Protein 2C7W (pdb70)

Radius of gyration: 18.95 Å; Cα contacts (8 Å, |Δi|>4): 465; chains: 2; bounding box: 37×60×36 Å

Nearest PDB structures (foldseek):
  2c7w-assembly1_B  TM=9.294E-01  e=1.151E-14  Homo sapiens
  2xac-assembly1_A  TM=9.189E-01  e=1.472E-13  Homo sapiens
  2xac-assembly1_B  TM=9.314E-01  e=2.094E-12  Homo sapiens
  1wq8-assembly1_A  TM=8.484E-01  e=2.157E-08  Vipera aspis aspis
  1wq9-assembly1_B  TM=8.761E-01  e=4.536E-08  Daboia russelii russelii

InterPro domains:
  IPR000072 PDGF/VEGF domain [PF00341] (47-124)
  IPR000072 PDGF/VEGF domain [PS50278] (34-129)
  IPR000072 PDGF/VEGF domain [SM00141] (45-126)
  IPR000072 PDGF/VEGF domain [cd00135] (45-127)
  IPR023581 Platelet-derived growth factor, conserved site [PS00249] (70-82)
  IPR029034 Cystine-knot cytokine [G3DSA:2.10.90.10] (31-139)
  IPR029034 Cystine-knot cytokine [SSF57501] (32-128)
  IPR050507 Platelet-derived/Vascular endothelial growth factor [PTHR12025] (2-139)

CATH classification: 2.10.90.10

Organism: Homo sapiens (NCBI:txid9606)

Structure (mmCIF, N/CA/C/O backbone):
data_2C7W
#
_entry.id   2C7W
#
_cell.length_a   120.806
_cell.length_b   120.806
_cell.length_c   39.826
_cell.angle_alpha   90.00
_cell.angle_beta   90.00
_cell.angle_gamma   120.00
#
_symmetry.space_group_name_H-M   'P 64'
#
loop_
_entity.id
_entity.type
_entity.pdbx_description
1 polymer 'VASCULAR ENDOTHELIAL GROWTH FACTOR B PRECURSOR'
2 non-polymer (4S)-2-METHYL-2,4-PENTANEDIOL
3 water water
#
loop_
_atom_site.group_PDB
_atom_site.id
_atom_site.type_symbol
_atom_site.label_atom_id
_atom_site.label_alt_id
_atom_site.label_comp_id
_atom_site.label_asym_id
_atom_site.label_entity_id
_atom_site.label_seq_id
_atom_site.pdbx_PDB_ins_code
_atom_site.Cartn_x
_atom_site.Cartn_y
_atom_site.Cartn_z
_atom_site.occupancy
_atom_site.B_iso_or_equiv
_atom_site.auth_seq_id
_atom_site.auth_comp_id
_atom_site.auth_asym_id
_atom_site.auth_atom_id
_atom_site.pdbx_PDB_model_num
ATOM 1 N N . LYS A 1 4 ? -46.868 -37.683 15.084 1.00 31.72 13 LYS A N 1
ATOM 2 C CA . LYS A 1 4 ? -45.763 -38.464 15.714 1.00 32.46 13 LYS A CA 1
ATOM 3 C C . LYS A 1 4 ? -44.740 -39.011 14.725 1.00 30.93 13 LYS A C 1
ATOM 4 O O . LYS A 1 4 ? -43.680 -38.411 14.540 1.00 29.73 13 LYS A O 1
ATOM 10 N N . VAL A 1 5 ? -45.053 -40.152 14.108 1.00 29.60 14 VAL A N 1
ATOM 11 C CA . VAL A 1 5 ? -44.140 -40.785 13.153 1.00 29.22 14 VAL A CA 1
ATOM 12 C C . VAL A 1 5 ? -44.708 -41.003 11.741 1.00 29.17 14 VAL A C 1
ATOM 13 O O . VAL A 1 5 ? -45.769 -41.609 11.545 1.00 26.97 14 VAL A O 1
ATOM 17 N N . VAL A 1 6 ? -43.983 -40.500 10.750 1.00 28.02 15 VAL A N 1
ATOM 18 C CA . VAL A 1 6 ? -44.401 -40.655 9.375 1.00 26.39 15 VAL A CA 1
ATOM 19 C C . VAL A 1 6 ? -43.645 -41.848 8.799 1.00 26.87 15 VAL A C 1
ATOM 20 O O . VAL A 1 6 ? -42.420 -41.930 8.907 1.00 25.00 15 VAL A O 1
ATOM 24 N N . SER A 1 7 ? -44.383 -42.780 8.209 1.00 27.62 16 SER A N 1
ATOM 25 C CA . SER A 1 7 ? -43.790 -43.972 7.612 1.00 29.08 16 SER A CA 1
ATOM 26 C C . SER A 1 7 ? -42.849 -43.607 6.470 1.00 29.18 16 SER A C 1
ATOM 27 O O . SER A 1 7 ? -42.997 -42.559 5.844 1.00 30.47 16 SER A O 1
ATOM 30 N N . TRP A 1 8 ? -41.878 -44.465 6.189 1.00 30.12 17 TRP A N 1
ATOM 31 C CA . TRP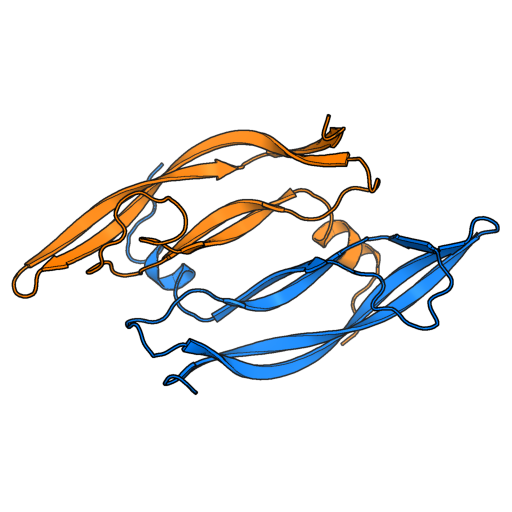 A 1 8 ? -40.937 -44.185 5.103 1.00 32.13 17 TRP A CA 1
ATOM 32 C C . TRP A 1 8 ? -41.650 -44.119 3.730 1.00 32.81 17 TRP A C 1
ATOM 33 O O . TRP A 1 8 ? -41.373 -43.231 2.925 1.00 30.94 17 TRP A O 1
ATOM 44 N N . ILE A 1 9 ? -42.560 -45.061 3.479 1.00 33.63 18 ILE A N 1
ATOM 45 C CA . ILE A 1 9 ? -43.323 -45.091 2.236 1.00 35.89 18 ILE A CA 1
ATOM 46 C C . ILE A 1 9 ? -44.344 -43.966 2.297 1.00 36.29 18 ILE A C 1
ATOM 47 O O . ILE A 1 9 ? -45.509 -44.144 1.944 1.00 39.14 18 ILE A O 1
ATOM 52 N N . ASP A 1 10 ? -43.903 -42.814 2.783 1.00 35.30 19 ASP A N 1
ATOM 53 C CA . ASP A 1 10 ? -44.744 -41.630 2.913 1.00 32.84 19 ASP A CA 1
ATOM 54 C C . ASP A 1 10 ? -43.755 -40.499 2.855 1.00 30.58 19 ASP A C 1
ATOM 55 O O . ASP A 1 10 ? -43.905 -39.560 2.082 1.00 30.33 19 ASP A O 1
ATOM 60 N N . VAL A 1 11 ? -42.718 -40.601 3.672 1.00 28.49 20 VAL A N 1
ATOM 61 C CA . VAL A 1 11 ? -41.698 -39.578 3.655 1.00 28.54 20 VAL A CA 1
ATOM 62 C C . VAL A 1 11 ? -41.226 -39.510 2.208 1.00 29.43 20 VAL A C 1
ATOM 63 O O . VAL A 1 11 ? -41.218 -38.450 1.590 1.00 27.72 20 VAL A O 1
ATOM 67 N N . TYR A 1 12 ? -40.869 -40.673 1.675 1.00 30.69 21 TYR A N 1
ATOM 68 C CA . TYR A 1 12 ? -40.365 -40.787 0.313 1.00 32.32 21 TYR A CA 1
ATOM 69 C C . TYR A 1 12 ? -41.282 -40.278 -0.804 1.00 29.71 21 TYR A C 1
ATOM 70 O O . TYR A 1 12 ? -40.908 -39.380 -1.549 1.00 27.66 21 TYR A O 1
ATOM 79 N N . THR A 1 13 ? -42.475 -40.850 -0.912 1.00 27.71 22 THR A N 1
ATOM 80 C CA . THR A 1 13 ? -43.390 -40.458 -1.961 1.00 27.95 22 THR A CA 1
ATOM 81 C C . THR A 1 13 ? -43.889 -39.022 -1.893 1.00 29.63 22 THR A C 1
ATOM 82 O O . THR A 1 13 ? -44.647 -38.599 -2.768 1.00 32.55 22 THR A O 1
ATOM 86 N N . ARG A 1 14 ? -43.480 -38.270 -0.875 1.00 28.98 23 ARG A N 1
ATOM 87 C CA . ARG A 1 14 ? -43.906 -36.876 -0.758 1.00 29.22 23 ARG A CA 1
ATOM 88 C C . ARG A 1 14 ? -42.714 -36.004 -1.058 1.00 28.29 23 ARG A C 1
ATOM 89 O O . ARG A 1 14 ? -42.850 -34.898 -1.588 1.00 29.73 23 ARG A O 1
ATOM 97 N N . ALA A 1 15 ? -41.541 -36.510 -0.706 1.00 26.95 24 ALA A N 1
ATOM 98 C CA . ALA A 1 15 ? -40.298 -35.792 -0.908 1.00 27.55 24 ALA A CA 1
ATOM 99 C C . ALA A 1 15 ? -39.804 -35.959 -2.345 1.00 26.95 24 ALA A C 1
ATOM 100 O O . ALA A 1 15 ? -38.991 -35.173 -2.833 1.00 24.93 24 ALA A O 1
ATOM 102 N N . THR A 1 16 ? -40.296 -36.994 -3.013 1.00 28.19 25 THR A N 1
ATOM 103 C CA . THR A 1 16 ? -39.906 -37.248 -4.390 1.00 30.68 25 THR A CA 1
ATOM 104 C C . THR A 1 16 ? -40.337 -36.124 -5.324 1.00 30.07 25 THR A C 1
ATOM 105 O O . THR A 1 16 ? -41.486 -35.671 -5.275 1.00 28.80 25 THR A O 1
ATOM 109 N N . CYS A 1 17 ? -39.391 -35.699 -6.165 1.00 29.28 26 CYS A N 1
ATOM 110 C CA . CYS A 1 17 ? -39.586 -34.648 -7.166 1.00 27.53 26 CYS A CA 1
ATOM 111 C C . CYS A 1 17 ? -40.984 -34.704 -7.754 1.00 24.59 26 CYS A C 1
ATOM 112 O O . CYS A 1 17 ? -41.429 -35.758 -8.206 1.00 23.69 26 CYS A O 1
ATOM 115 N N . GLN A 1 18 ? -41.681 -33.574 -7.727 1.00 20.96 27 GLN A N 1
ATOM 116 C CA . GLN A 1 18 ? -43.029 -33.514 -8.267 1.00 20.91 27 GLN A CA 1
ATOM 117 C C . GLN A 1 18 ? -43.572 -32.092 -8.169 1.00 21.69 27 GLN A C 1
ATOM 118 O O . GLN A 1 18 ? -42.923 -31.203 -7.610 1.00 25.12 27 GLN A O 1
ATOM 124 N N . PRO A 1 19 ? -44.764 -31.852 -8.729 1.00 21.08 28 PRO A N 1
ATOM 125 C CA . PRO A 1 19 ? -45.357 -30.513 -8.673 1.00 21.31 28 PRO A CA 1
ATOM 126 C C . PRO A 1 19 ? -45.899 -30.324 -7.263 1.00 22.02 28 PRO A C 1
ATOM 127 O O . PRO A 1 19 ? -46.503 -31.247 -6.715 1.00 21.77 28 PRO A O 1
ATOM 131 N N . ARG A 1 20 ? -45.707 -29.143 -6.684 1.00 23.46 29 ARG A N 1
ATOM 132 C CA . ARG A 1 20 ? -46.199 -28.894 -5.328 1.00 26.07 29 ARG A CA 1
ATOM 133 C C . ARG A 1 20 ? -46.363 -27.401 -5.038 1.00 26.27 29 ARG A C 1
ATOM 134 O O . ARG A 1 20 ? -45.541 -26.600 -5.465 1.00 26.61 29 ARG A O 1
ATOM 142 N N . GLU A 1 21 ? -47.422 -27.036 -4.308 1.00 28.96 30 GLU A N 1
ATOM 143 C CA . GLU A 1 21 ? -47.675 -25.635 -3.939 1.00 29.12 30 GLU A CA 1
ATOM 144 C C . GLU A 1 21 ? -46.401 -24.969 -3.448 1.00 28.23 30 GLU A C 1
ATOM 145 O O . GLU A 1 21 ? -45.719 -25.492 -2.577 1.00 28.10 30 GLU A O 1
ATOM 151 N N . VAL A 1 22 ? -46.101 -23.804 -4.001 1.00 28.32 31 VAL A N 1
ATOM 152 C CA . VAL A 1 22 ? -44.909 -23.055 -3.650 1.00 29.20 31 VAL A CA 1
ATOM 153 C C . VAL A 1 22 ? -45.275 -21.585 -3.528 1.00 31.57 31 VAL A C 1
ATOM 154 O O . VAL A 1 22 ? -46.016 -21.046 -4.355 1.00 32.46 31 VAL A O 1
ATOM 158 N N . VAL A 1 23 ? -44.763 -20.935 -2.491 1.00 31.89 32 VAL A N 1
ATOM 159 C CA . VAL A 1 23 ? -45.047 -19.529 -2.279 1.00 32.00 32 VAL A CA 1
ATOM 160 C C . VAL A 1 23 ? -44.038 -18.700 -3.039 1.00 33.59 32 VAL A C 1
ATOM 161 O O . VAL A 1 23 ? -42.826 -18.859 -2.865 1.00 32.74 32 VAL A O 1
ATOM 165 N N . VAL A 1 24 ? -44.554 -17.819 -3.888 1.00 35.68 33 VAL A N 1
ATOM 166 C CA . VAL A 1 24 ? -43.724 -16.953 -4.711 1.00 37.49 33 VAL A CA 1
ATOM 167 C C . VAL A 1 24 ? -43.960 -15.506 -4.305 1.00 39.28 33 VAL A C 1
ATOM 168 O O . VAL A 1 24 ? -45.089 -15.012 -4.355 1.00 39.55 33 VAL A O 1
ATOM 172 N N . PRO A 1 25 ? -42.895 -14.816 -3.872 1.00 41.18 34 PRO A N 1
ATOM 173 C CA . PRO A 1 25 ? -42.945 -13.414 -3.447 1.00 42.62 34 PRO A CA 1
ATOM 174 C C . PRO A 1 25 ? -43.193 -12.516 -4.644 1.00 44.63 34 PRO A C 1
ATOM 175 O O . PRO A 1 25 ? -42.694 -12.788 -5.729 1.00 45.99 34 PRO A O 1
ATOM 179 N N . LEU A 1 26 ? -43.959 -11.449 -4.448 1.00 47.72 35 LEU A N 1
ATOM 180 C CA . LEU A 1 26 ? -44.257 -10.520 -5.531 1.00 50.36 35 LEU A CA 1
ATOM 181 C C . LEU A 1 26 ? -43.381 -9.278 -5.468 1.00 54.00 35 LEU A C 1
ATOM 182 O O . LEU A 1 26 ? -43.851 -8.198 -5.120 1.00 54.87 35 LEU A O 1
ATOM 187 N N . THR A 1 27 ? -42.107 -9.430 -5.809 1.00 58.55 36 THR A N 1
ATOM 188 C CA . THR A 1 27 ? -41.184 -8.305 -5.786 1.00 63.01 36 THR A CA 1
ATOM 189 C C . THR A 1 27 ? -41.636 -7.185 -6.724 1.00 65.78 36 THR A C 1
ATOM 190 O O . THR A 1 27 ? -42.650 -7.303 -7.415 1.00 65.87 36 THR A O 1
ATOM 194 N N . VAL A 1 28 ? -40.869 -6.099 -6.744 1.00 69.62 37 VAL A N 1
ATOM 195 C CA . VAL A 1 28 ? -41.176 -4.943 -7.581 1.00 72.75 37 VAL A CA 1
ATOM 196 C C . VAL A 1 28 ? -41.149 -5.310 -9.067 1.00 75.19 37 VAL A C 1
ATOM 197 O O . VAL A 1 28 ? -41.420 -4.469 -9.931 1.00 75.33 37 VAL A O 1
ATOM 201 N N . GLU A 1 29 ? -40.832 -6.571 -9.354 1.00 77.45 38 GLU A N 1
ATOM 202 C CA . GLU A 1 29 ? -40.774 -7.034 -10.730 1.00 80.27 38 GLU A CA 1
ATOM 203 C C . GLU A 1 29 ? -41.977 -6.619 -11.557 1.00 82.17 38 GLU A C 1
ATOM 204 O O . GLU A 1 29 ? -41.920 -6.613 -12.790 1.00 82.35 38 GLU A O 1
ATOM 205 N N . LEU A 1 30 ? -43.069 -6.275 -10.878 1.00 83.71 39 LEU A N 1
ATOM 206 C CA . LEU A 1 30 ? -44.276 -5.857 -11.570 1.00 85.40 39 LEU A CA 1
ATOM 207 C C . LEU A 1 30 ? -44.147 -4.476 -12.185 1.00 86.58 39 LEU A C 1
ATOM 208 O O . LEU A 1 30 ? -44.470 -3.471 -11.546 1.00 86.80 39 LEU A O 1
ATOM 209 N N . MET A 1 31 ? -43.673 -4.429 -13.429 1.00 87.69 40 MET A N 1
ATOM 210 C CA . MET A 1 31 ? -43.491 -3.171 -14.156 1.00 88.59 40 MET A CA 1
ATOM 211 C C . MET A 1 31 ? -44.844 -2.537 -14.499 1.00 88.94 40 MET A C 1
ATOM 212 O O . MET A 1 31 ? -45.836 -3.241 -14.705 1.00 88.96 40 MET A O 1
ATOM 217 N N . GLY A 1 32 ? -44.880 -1.208 -14.566 1.00 89.03 41 GLY A N 1
ATOM 218 C CA . GLY A 1 32 ? -46.119 -0.520 -14.890 1.00 89.11 41 GLY A CA 1
ATOM 219 C C . GLY A 1 32 ? -47.195 -0.691 -13.831 1.00 89.15 41 GLY A C 1
ATOM 220 O O . GLY A 1 32 ? -48.272 -0.094 -13.919 1.00 89.19 41 GLY A O 1
ATOM 221 N N . THR A 1 33 ? -46.906 -1.514 -12.828 1.00 88.94 42 THR A N 1
ATOM 222 C CA . THR A 1 33 ? -47.860 -1.740 -11.760 1.00 88.30 42 THR A CA 1
ATOM 223 C C . THR A 1 33 ? -47.766 -0.629 -10.735 1.00 87.87 42 THR A C 1
ATOM 224 O O . THR A 1 33 ? -47.215 -0.822 -9.648 1.00 88.32 42 THR A O 1
ATOM 225 N N . VAL A 1 34 ? -48.295 0.540 -11.090 1.00 86.65 43 VAL A N 1
ATOM 226 C CA . VAL A 1 34 ? -48.270 1.702 -10.208 1.00 85.01 43 VAL A CA 1
ATOM 227 C C . VAL A 1 34 ? -48.550 1.299 -8.762 1.00 83.70 43 VAL A C 1
ATOM 228 O O . VAL A 1 34 ? -47.752 1.592 -7.868 1.00 84.33 43 VAL A O 1
ATOM 232 N N . ALA A 1 35 ? -49.674 0.613 -8.550 1.00 81.39 44 ALA A N 1
ATOM 233 C CA . ALA A 1 35 ? -50.089 0.157 -7.223 1.00 78.61 44 ALA A CA 1
ATOM 234 C C . ALA A 1 35 ? -48.902 -0.204 -6.341 1.00 76.03 44 ALA A C 1
ATOM 235 O O . ALA A 1 35 ? -48.335 -1.289 -6.456 1.00 75.91 44 ALA A O 1
ATOM 237 N N . LYS A 1 36 ? -48.529 0.718 -5.461 1.00 73.09 45 LYS A N 1
ATOM 238 C CA . LYS A 1 36 ? -47.406 0.502 -4.560 1.00 70.29 45 LYS A CA 1
ATOM 239 C C . LYS A 1 36 ? -47.737 -0.592 -3.551 1.00 67.39 45 LYS A C 1
ATOM 240 O O . LYS A 1 36 ? -46.873 -1.026 -2.787 1.00 67.37 45 LYS A O 1
ATOM 242 N N . GLN A 1 37 ? -48.989 -1.040 -3.565 1.00 63.10 46 GLN A N 1
ATOM 243 C CA . GLN A 1 37 ? -49.442 -2.066 -2.639 1.00 58.65 46 GLN A CA 1
ATOM 244 C C . GLN A 1 37 ? -50.174 -3.210 -3.340 1.00 55.52 46 GLN A C 1
ATOM 245 O O . GLN A 1 37 ? -51.257 -3.025 -3.893 1.00 54.95 46 GLN A O 1
ATOM 251 N N . LEU A 1 38 ? -49.572 -4.394 -3.311 1.00 51.92 47 LEU A N 1
ATOM 252 C CA . LEU A 1 38 ? -50.167 -5.578 -3.918 1.00 48.75 47 LEU A CA 1
ATOM 253 C C . LEU A 1 38 ? -50.778 -6.444 -2.828 1.00 46.33 47 LEU A C 1
ATOM 254 O O . LEU A 1 38 ? -50.177 -6.636 -1.775 1.00 47.64 47 LEU A O 1
ATOM 259 N N . VAL A 1 39 ? -51.975 -6.958 -3.085 1.00 43.07 48 VAL A N 1
ATOM 260 C CA . VAL A 1 39 ? -52.685 -7.792 -2.124 1.00 40.83 48 VAL A CA 1
ATOM 261 C C . VAL A 1 39 ? -53.328 -8.991 -2.813 1.00 39.64 48 VAL A C 1
ATOM 262 O O . VAL A 1 39 ? -54.290 -8.836 -3.562 1.00 41.27 48 VAL A O 1
ATOM 266 N N . PRO A 1 40 ? -52.820 -10.208 -2.554 1.00 37.19 49 PRO A N 1
ATOM 267 C CA . PRO A 1 40 ? -51.695 -10.513 -1.667 1.00 35.66 49 PRO A CA 1
ATOM 268 C C . PRO A 1 40 ? -50.339 -10.104 -2.211 1.00 34.89 49 PRO A C 1
ATOM 269 O O . PRO A 1 40 ? -50.173 -9.885 -3.414 1.00 35.70 49 PRO A O 1
ATOM 273 N N . SER A 1 41 ? -49.372 -10.012 -1.305 1.00 31.77 50 SER A N 1
ATOM 274 C CA . SER A 1 41 ? -48.009 -9.620 -1.632 1.00 28.14 50 SER A CA 1
ATOM 275 C C . SER A 1 41 ? -47.230 -10.846 -2.078 1.00 26.14 50 SER A C 1
ATOM 276 O O . SER A 1 41 ? -46.018 -10.803 -2.300 1.00 24.95 50 SER A O 1
ATOM 279 N N . CYS A 1 42 ? -47.943 -11.950 -2.218 1.00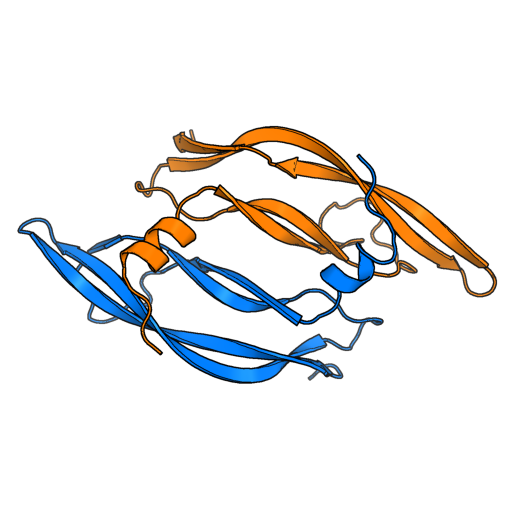 24.40 51 CYS A N 1
ATOM 280 C CA . CYS A 1 42 ? -47.321 -13.182 -2.651 1.00 25.52 51 CYS A CA 1
ATOM 281 C C . CYS A 1 42 ? -48.424 -14.091 -3.154 1.00 25.40 51 CYS A C 1
ATOM 282 O O . CYS A 1 42 ? -49.607 -13.852 -2.873 1.00 23.91 51 CYS A O 1
ATOM 285 N N . VAL A 1 43 ? -48.048 -15.115 -3.918 1.00 24.61 52 VAL A N 1
ATOM 286 C CA . VAL A 1 43 ? -49.031 -16.067 -4.437 1.00 25.59 52 VAL A CA 1
ATOM 287 C C . VAL A 1 43 ? -48.497 -17.488 -4.300 1.00 25.89 52 VAL A C 1
ATOM 288 O O . VAL A 1 43 ? -47.298 -17.689 -4.148 1.00 26.75 52 VAL A O 1
ATOM 292 N N . THR A 1 44 ? -49.389 -18.469 -4.326 1.00 26.08 53 THR A N 1
ATOM 293 C CA . THR A 1 44 ? -48.973 -19.859 -4.229 1.00 27.36 53 THR A CA 1
ATOM 294 C C . THR A 1 44 ? -49.178 -20.505 -5.594 1.00 28.08 53 THR A C 1
ATOM 295 O O . THR A 1 44 ? -50.249 -20.390 -6.189 1.00 27.69 53 THR A O 1
ATOM 299 N N . VAL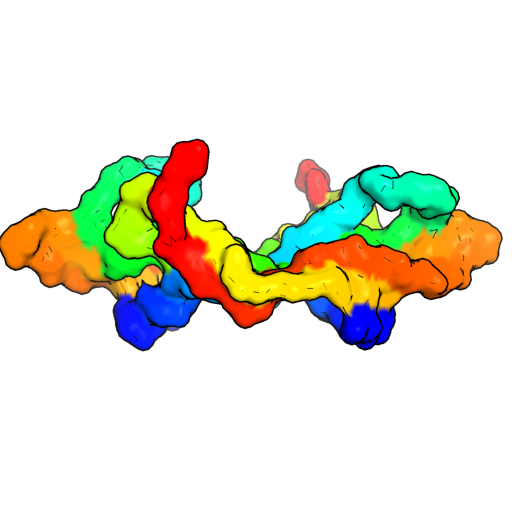 A 1 45 ? -48.143 -21.181 -6.089 1.00 28.56 54 VAL A N 1
ATOM 300 C CA . VAL A 1 45 ? -48.199 -21.824 -7.395 1.00 26.17 54 VAL A CA 1
ATOM 301 C C . VAL A 1 45 ? -47.502 -23.170 -7.457 1.00 26.01 54 VAL A C 1
ATOM 302 O O . VAL A 1 45 ? -46.405 -23.332 -6.921 1.00 25.01 54 VAL A O 1
ATOM 306 N N . GLN A 1 46 ? -48.126 -24.132 -8.132 1.00 25.93 55 GLN A N 1
ATOM 307 C CA . GLN A 1 46 ? -47.507 -25.443 -8.290 1.00 28.50 55 GLN A CA 1
ATOM 308 C C . GLN A 1 46 ? -46.227 -25.374 -9.120 1.00 28.02 55 GLN A C 1
ATOM 309 O O . GLN A 1 46 ? -46.223 -24.876 -10.243 1.00 26.91 55 GLN A O 1
ATOM 315 N N . ARG A 1 47 ? -45.143 -25.874 -8.540 1.00 28.40 56 ARG A N 1
ATOM 316 C CA . ARG A 1 47 ? -43.841 -25.910 -9.179 1.00 29.29 56 ARG A CA 1
ATOM 317 C C . ARG A 1 47 ? -43.254 -27.284 -8.920 1.00 30.67 56 ARG A C 1
ATOM 318 O O . ARG A 1 47 ? -43.883 -28.122 -8.270 1.00 33.60 56 ARG A O 1
ATOM 326 N N . CYS A 1 48 ? -42.047 -27.511 -9.418 1.00 30.21 57 CYS A N 1
ATOM 327 C CA . CYS A 1 48 ? -41.375 -28.783 -9.220 1.00 30.42 57 CYS A CA 1
ATOM 328 C C . CYS A 1 48 ? -40.519 -28.686 -7.998 1.00 31.36 57 CYS A C 1
ATOM 329 O O . CYS A 1 48 ? -39.652 -27.817 -7.907 1.00 32.58 57 CYS A O 1
ATOM 332 N N . GLY A 1 49 ? -40.748 -29.583 -7.056 1.00 30.84 58 GLY A N 1
ATOM 333 C CA . GLY A 1 49 ? -39.952 -29.553 -5.854 1.00 29.97 58 GLY A CA 1
ATOM 334 C C . GLY A 1 49 ? -39.741 -30.951 -5.350 1.00 29.33 58 GLY A C 1
ATOM 335 O O . GLY A 1 49 ? -40.324 -31.905 -5.871 1.00 28.62 58 GLY A O 1
ATOM 336 N N . GLY A 1 50 ? -38.922 -31.062 -4.315 1.00 28.95 59 GLY A N 1
ATOM 337 C CA . GLY A 1 50 ? -38.634 -32.356 -3.745 1.00 29.30 59 GLY A CA 1
ATOM 338 C C . GLY A 1 50 ? -37.190 -32.626 -4.065 1.00 29.56 59 GLY A C 1
ATOM 339 O O . GLY A 1 50 ? -36.397 -31.697 -4.214 1.00 29.87 59 GLY A O 1
ATOM 340 N N . CYS A 1 51 ? -36.835 -33.889 -4.190 1.00 29.78 60 CYS A N 1
ATOM 341 C CA . CYS A 1 51 ? -35.460 -34.208 -4.492 1.00 33.31 60 CYS A CA 1
ATOM 342 C C . CYS A 1 51 ? -35.355 -35.418 -5.398 1.00 33.99 60 CYS A C 1
ATOM 343 O O . CYS A 1 51 ? -36.350 -36.090 -5.690 1.00 31.64 60 CYS A O 1
ATOM 346 N N . CYS A 1 52 ? -34.133 -35.676 -5.846 1.00 36.50 61 CYS A N 1
ATOM 347 C CA . CYS A 1 52 ? -33.866 -36.785 -6.735 1.00 40.56 61 CYS A CA 1
ATOM 348 C C . CYS A 1 52 ? -32.936 -37.797 -6.100 1.00 43.59 61 CYS A C 1
ATOM 349 O O . CYS A 1 52 ? -32.043 -37.439 -5.326 1.00 43.12 61 CYS A O 1
ATOM 352 N N . PRO A 1 53 ? -33.148 -39.085 -6.416 1.00 46.65 62 PRO A N 1
ATOM 353 C CA . PRO A 1 53 ? -32.388 -40.242 -5.934 1.00 48.94 62 PRO A CA 1
ATOM 354 C C . PRO A 1 53 ? -30.883 -40.194 -6.190 1.00 51.04 62 PRO A C 1
ATOM 355 O O . PRO A 1 53 ? -30.235 -41.236 -6.250 1.00 51.85 62 PRO A O 1
ATOM 359 N N . ASP A 1 54 ? -30.328 -38.995 -6.329 1.00 53.09 63 ASP A N 1
ATOM 360 C CA . ASP A 1 54 ? -28.898 -38.853 -6.573 1.00 55.64 63 ASP A CA 1
ATOM 361 C C . ASP A 1 54 ? -28.454 -37.417 -6.827 1.00 56.53 63 ASP A C 1
ATOM 362 O O . ASP A 1 54 ? -29.208 -36.603 -7.363 1.00 56.16 63 ASP A O 1
ATOM 367 N N . ASP A 1 55 ? -27.222 -37.109 -6.432 1.00 57.51 64 ASP A N 1
ATOM 368 C CA . ASP A 1 55 ? -26.677 -35.780 -6.656 1.00 58.79 64 ASP A CA 1
ATOM 369 C C . ASP A 1 55 ? -26.311 -35.716 -8.132 1.00 58.72 64 ASP A C 1
ATOM 370 O O . ASP A 1 55 ? -25.904 -36.719 -8.720 1.00 58.85 64 ASP A O 1
ATOM 375 N N . GLY A 1 56 ? -26.440 -34.538 -8.728 1.00 58.16 65 GLY A N 1
ATOM 376 C CA . GLY A 1 56 ? -26.133 -34.402 -10.138 1.00 56.93 65 GLY A CA 1
ATOM 377 C C . GLY A 1 56 ? -27.445 -34.230 -10.873 1.00 55.69 65 GLY A C 1
ATOM 378 O O . GLY A 1 56 ? -27.601 -33.302 -11.671 1.00 55.82 65 GLY A O 1
ATOM 379 N N . LEU A 1 57 ? -28.390 -35.131 -10.606 1.00 53.94 66 LEU A N 1
ATOM 380 C CA . LEU A 1 57 ? -29.708 -35.038 -11.223 1.00 52.00 66 LEU A CA 1
ATOM 381 C C . LEU A 1 57 ? -30.386 -33.826 -10.611 1.00 50.82 66 LEU A C 1
ATOM 382 O O . LEU A 1 57 ? -29.915 -33.273 -9.613 1.00 50.88 66 LEU A O 1
ATOM 387 N N . GLU A 1 58 ? -31.491 -33.413 -11.214 1.00 49.04 67 GLU A N 1
ATOM 388 C CA . GLU A 1 58 ? -32.241 -32.280 -10.712 1.00 46.73 67 GLU A CA 1
ATOM 389 C C . GLU A 1 58 ? -33.708 -32.490 -11.013 1.00 44.57 67 GLU A C 1
ATOM 390 O O . GLU A 1 58 ? -34.070 -33.330 -11.842 1.00 44.57 67 GLU A O 1
ATOM 396 N N . CYS A 1 59 ? -34.549 -31.739 -10.310 1.00 41.19 68 CYS A N 1
ATOM 397 C CA . CYS A 1 59 ? -35.992 -31.815 -10.482 1.00 36.94 68 CYS A CA 1
ATOM 398 C C . CYS A 1 59 ? -36.367 -30.665 -11.404 1.00 35.41 68 CYS A C 1
ATOM 399 O O . CYS A 1 59 ? -36.115 -29.499 -11.084 1.00 34.73 68 CYS A O 1
ATOM 402 N N . VAL A 1 60 ? -36.939 -30.995 -12.559 1.00 31.89 69 VAL A N 1
ATOM 403 C CA . VAL A 1 60 ? -37.332 -29.971 -13.519 1.00 30.15 69 VAL A CA 1
ATOM 404 C C . VAL A 1 60 ? -38.675 -30.302 -14.150 1.00 27.94 69 VAL A C 1
ATOM 405 O O . VAL A 1 60 ? -39.099 -31.465 -14.153 1.00 29.55 69 VAL A O 1
ATOM 409 N N . PRO A 1 61 ? -39.375 -29.278 -14.671 1.00 25.11 70 PRO A N 1
ATOM 410 C CA . PRO A 1 61 ? -40.683 -29.463 -15.309 1.00 24.04 70 PRO A CA 1
ATOM 411 C C . PRO A 1 61 ? -40.580 -30.079 -16.705 1.00 25.18 70 PRO A C 1
ATOM 412 O O . PRO A 1 61 ? -39.630 -29.824 -17.442 1.00 24.55 70 PRO A O 1
ATOM 416 N N . THR A 1 62 ? -41.560 -30.909 -17.035 1.00 26.21 71 THR A N 1
ATOM 417 C CA . THR A 1 62 ? -41.654 -31.565 -18.328 1.00 28.77 71 THR A CA 1
ATOM 418 C C . THR A 1 62 ? -43.088 -3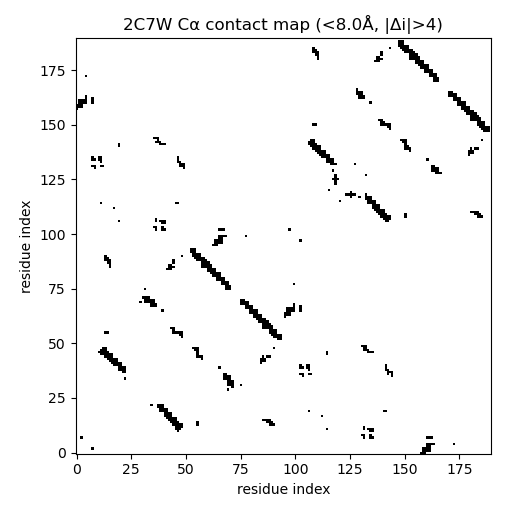1.279 -18.798 1.00 30.05 71 THR A C 1
ATOM 419 O O . THR A 1 62 ? -43.602 -31.867 -19.755 1.00 29.80 71 THR A O 1
ATOM 423 N N . GLY A 1 63 ? -43.712 -30.356 -18.077 1.00 30.76 72 GLY A N 1
ATOM 424 C CA . GLY A 1 63 ? -45.068 -29.926 -18.335 1.00 31.55 72 GLY A CA 1
ATOM 425 C C . GLY A 1 63 ? -45.276 -28.661 -17.521 1.00 33.50 72 GLY A C 1
ATOM 426 O O . GLY A 1 63 ? -45.094 -28.669 -16.305 1.00 33.69 72 GLY A O 1
ATOM 427 N N . GLN A 1 64 ? -45.628 -27.565 -18.187 1.00 34.78 73 GLN A N 1
ATOM 428 C CA . GLN A 1 64 ? -45.862 -26.295 -17.509 1.00 36.42 73 GLN A CA 1
ATOM 429 C C . GLN A 1 64 ? -46.842 -25.440 -18.305 1.00 37.00 73 GLN A C 1
ATOM 430 O O . GLN A 1 64 ? -47.254 -25.809 -19.399 1.00 35.20 73 GLN A O 1
ATOM 436 N N . HIS A 1 65 ? -47.218 -24.298 -17.737 1.00 38.16 74 HIS A N 1
ATOM 437 C CA . HIS A 1 65 ? -48.149 -23.385 -18.384 1.00 38.00 74 HIS A CA 1
ATOM 438 C C . HIS A 1 65 ? -48.310 -22.141 -17.539 1.00 37.69 74 HIS A C 1
ATOM 439 O O . HIS A 1 65 ? -48.032 -22.151 -16.342 1.00 37.26 74 HIS A O 1
ATOM 446 N N . GLN A 1 66 ? -48.763 -21.067 -18.167 1.00 36.04 75 GLN A N 1
ATOM 447 C CA . GLN A 1 66 ? -48.945 -19.818 -17.456 1.00 34.87 75 GLN A CA 1
ATOM 448 C C . GLN A 1 66 ? -50.298 -19.766 -16.758 1.00 32.74 75 GLN A C 1
ATOM 449 O O . GLN A 1 66 ? -51.314 -20.138 -17.330 1.00 30.97 75 GLN A O 1
ATOM 455 N N . VAL A 1 67 ? -50.301 -19.323 -15.506 1.00 31.25 76 VAL A N 1
ATOM 456 C CA . VAL A 1 67 ? -51.547 -19.220 -14.759 1.00 28.74 76 VAL A CA 1
ATOM 457 C C . VAL A 1 67 ? -51.801 -17.749 -14.516 1.00 26.45 76 VAL A C 1
ATOM 458 O O . VAL A 1 67 ? -50.867 -16.988 -14.273 1.00 25.65 76 VAL A O 1
ATOM 462 N N . ARG A 1 68 ? -53.063 -17.355 -14.598 1.00 26.06 77 ARG A N 1
ATOM 463 C CA . ARG A 1 68 ? -53.455 -15.969 -14.369 1.00 27.70 77 ARG A CA 1
ATOM 464 C C . ARG A 1 68 ? -53.899 -15.811 -12.917 1.00 25.08 77 ARG A C 1
ATOM 465 O O . ARG A 1 68 ? -54.946 -16.312 -12.503 1.00 21.48 77 ARG A O 1
ATOM 473 N N . MET A 1 69 ? -53.085 -15.103 -12.158 1.00 24.53 78 MET A N 1
ATOM 474 C CA . MET A 1 69 ? -53.335 -14.854 -10.745 1.00 24.74 78 MET A CA 1
ATOM 475 C C . MET A 1 69 ? -54.038 -13.514 -10.567 1.00 22.56 78 MET A C 1
ATOM 476 O O . MET A 1 69 ? -53.442 -12.492 -10.865 1.00 21.47 78 MET A O 1
ATOM 481 N N . GLN A 1 70 ? -55.287 -13.493 -10.106 1.00 23.85 79 GLN A N 1
ATOM 482 C CA . GLN A 1 70 ? -55.932 -12.198 -9.869 1.00 27.23 79 GLN A CA 1
ATOM 483 C C . GLN A 1 70 ? -55.269 -11.588 -8.633 1.00 29.26 79 GLN A C 1
ATOM 484 O O . GLN A 1 70 ? -55.219 -12.213 -7.576 1.00 28.01 79 GLN A O 1
ATOM 490 N N . ILE A 1 71 ? -54.747 -10.374 -8.789 1.00 32.35 80 ILE A N 1
ATOM 491 C CA . ILE A 1 71 ? -54.047 -9.678 -7.718 1.00 35.32 80 ILE A CA 1
ATOM 492 C C . ILE A 1 71 ? -54.585 -8.276 -7.493 1.00 37.95 80 ILE A C 1
ATOM 493 O O . ILE A 1 71 ? -54.538 -7.452 -8.394 1.00 37.37 80 ILE A O 1
ATOM 498 N N . LEU A 1 72 ? -55.074 -7.998 -6.287 1.00 41.31 81 LEU A N 1
ATOM 499 C CA . LEU A 1 72 ? -55.596 -6.669 -5.978 1.00 43.25 81 LEU A CA 1
ATOM 500 C C . LEU A 1 72 ? -54.472 -5.641 -5.965 1.00 43.90 81 LEU A C 1
ATOM 501 O O . LEU A 1 72 ? -53.477 -5.806 -5.267 1.00 43.91 81 LEU A O 1
ATOM 506 N N . MET A 1 73 ? -54.627 -4.587 -6.757 1.00 45.46 82 MET A N 1
ATOM 507 C CA . MET A 1 73 ? -53.613 -3.545 -6.828 1.00 46.39 82 MET A CA 1
ATOM 508 C C . MET A 1 73 ? -54.136 -2.324 -6.102 1.00 46.55 82 MET A C 1
ATOM 509 O O . MET A 1 73 ? -55.336 -2.025 -6.153 1.00 45.55 82 MET A O 1
ATOM 514 N N . ILE A 1 74 ? -53.235 -1.615 -5.429 1.00 46.68 83 ILE A N 1
ATOM 515 C CA . ILE A 1 74 ? -53.635 -0.452 -4.660 1.00 47.32 83 ILE A CA 1
ATOM 516 C C . ILE A 1 74 ? -52.753 0.790 -4.728 1.00 47.86 83 ILE A C 1
ATOM 517 O O . ILE A 1 74 ? -51.524 0.721 -4.680 1.00 46.58 83 ILE A O 1
ATOM 522 N N . ARG A 1 75 ? -53.436 1.924 -4.856 1.00 49.32 84 ARG A N 1
ATOM 523 C CA . ARG A 1 75 ? -52.852 3.263 -4.878 1.00 52.58 84 ARG A CA 1
ATOM 524 C C . ARG A 1 75 ? -54.000 3.918 -4.108 1.00 53.85 84 ARG A C 1
ATOM 525 O O . ARG A 1 75 ? -55.111 4.035 -4.639 1.00 53.78 84 ARG A O 1
ATOM 533 N N . TYR A 1 76 ? -53.735 4.327 -2.864 1.00 54.61 85 TYR A N 1
ATOM 534 C CA . TYR A 1 76 ? -54.783 4.859 -1.986 1.00 54.47 85 TYR A CA 1
ATOM 535 C C . TYR A 1 76 ? -56.139 5.222 -2.566 1.00 54.42 85 TYR A C 1
ATOM 536 O O . TYR A 1 76 ? -57.123 4.549 -2.266 1.00 55.37 85 TYR A O 1
ATOM 545 N N . PRO A 1 77 ? -56.222 6.305 -3.358 1.00 53.81 86 PRO A N 1
ATOM 546 C CA . PRO A 1 77 ? -57.532 6.657 -3.911 1.00 53.86 86 PRO A CA 1
ATOM 547 C C . PRO A 1 77 ? -58.446 5.437 -3.836 1.00 53.75 86 PRO A C 1
ATOM 548 O O . PRO A 1 77 ? -59.508 5.483 -3.212 1.00 53.89 86 PRO A O 1
ATOM 552 N N . SER A 1 78 ? -57.999 4.339 -4.444 1.00 52.31 87 SER A N 1
ATOM 553 C CA . SER A 1 78 ? -58.730 3.078 -4.398 1.00 51.78 87 SER A CA 1
ATOM 554 C C . SER A 1 78 ? -57.929 1.926 -5.018 1.00 50.63 87 SER A C 1
ATOM 555 O O . SER A 1 78 ? -56.754 2.085 -5.358 1.00 50.55 87 SER A O 1
ATOM 558 N N . SER A 1 79 ? -58.560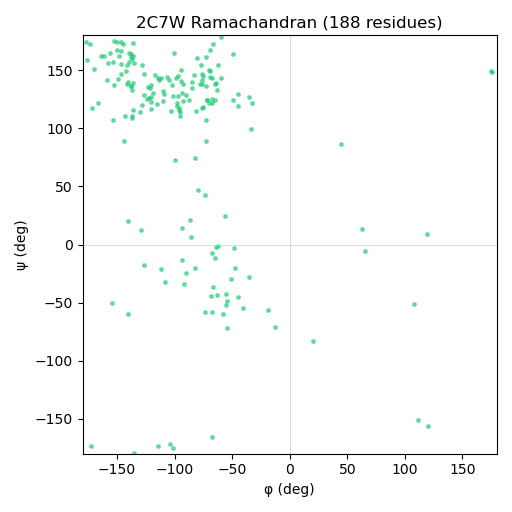 0.763 -5.146 1.00 48.66 88 SER A N 1
ATOM 559 C CA . SER A 1 79 ? -57.866 -0.384 -5.701 1.00 47.18 88 SER A CA 1
ATOM 560 C C . SER A 1 79 ? -58.666 -1.159 -6.727 1.00 45.26 88 SER A C 1
ATOM 561 O O . SER A 1 79 ? -59.899 -1.120 -6.738 1.00 45.22 88 SER A O 1
ATOM 562 N N . GLN A 1 80 ? -57.962 -1.877 -7.590 1.00 42.99 89 GLN A N 1
ATOM 563 C CA . GLN A 1 80 ? -58.623 -2.652 -8.625 1.00 41.06 89 GLN A CA 1
ATOM 564 C C . GLN A 1 80 ? -57.917 -3.980 -8.856 1.00 38.81 89 GLN A C 1
ATOM 565 O O . GLN A 1 80 ? -56.699 -4.092 -8.698 1.00 37.62 89 GLN A O 1
ATOM 571 N N . LEU A 1 81 ? -58.697 -4.981 -9.239 1.00 37.71 90 LEU A N 1
ATOM 572 C CA . LEU A 1 81 ? -58.171 -6.308 -9.514 1.00 38.07 90 LEU A CA 1
ATOM 573 C C . LEU A 1 81 ? -57.279 -6.340 -10.739 1.00 37.26 90 LEU A C 1
ATOM 574 O O . LEU A 1 81 ? -57.689 -5.976 -11.839 1.00 37.82 90 LEU A O 1
ATOM 579 N N . GLY A 1 82 ? -56.044 -6.766 -10.524 1.00 37.56 91 GLY A N 1
ATOM 580 C CA . GLY A 1 82 ? -55.087 -6.888 -11.601 1.00 36.40 91 GLY A CA 1
ATOM 581 C C . GLY A 1 82 ? -54.988 -8.367 -11.905 1.00 36.69 91 GLY A C 1
ATOM 582 O O . GLY A 1 82 ? -55.760 -9.166 -11.381 1.00 36.94 91 GLY A O 1
ATOM 583 N N . GLU A 1 83 ? -54.043 -8.750 -12.744 1.00 36.86 92 GLU A N 1
ATOM 584 C CA . GLU A 1 83 ? -53.911 -10.151 -13.083 1.00 37.61 92 GLU A CA 1
ATOM 585 C C . GLU A 1 83 ? -52.477 -10.401 -13.468 1.00 38.10 92 GLU A C 1
ATOM 586 O O . GLU A 1 83 ? -52.023 -9.984 -14.540 1.00 38.24 92 GLU A O 1
ATOM 592 N N . MET A 1 84 ? -51.761 -11.070 -12.578 1.00 36.80 93 MET A N 1
ATOM 593 C CA . MET A 1 84 ? -50.368 -11.379 -12.812 1.00 37.20 93 MET A CA 1
ATOM 594 C C . MET A 1 84 ? -50.300 -12.794 -13.344 1.00 34.85 93 MET A C 1
ATOM 595 O O . MET A 1 84 ? -51.083 -13.650 -12.944 1.00 34.63 93 MET A O 1
ATOM 600 N N . SER A 1 85 ? -49.360 -13.045 -14.242 1.00 32.95 94 SER A N 1
ATOM 601 C CA . SER A 1 85 ? -49.232 -14.368 -14.829 1.00 31.72 94 SER A CA 1
ATOM 602 C C . SER A 1 85 ? -47.864 -14.979 -14.628 1.00 30.25 94 SER A C 1
ATOM 603 O O . SER A 1 85 ? -46.855 -14.312 -14.798 1.00 31.43 94 SER A O 1
ATOM 606 N N . LEU A 1 86 ? -47.833 -16.252 -14.255 1.00 29.24 95 LEU A N 1
ATOM 607 C CA . LEU A 1 86 ? -46.565 -16.949 -14.079 1.00 28.54 95 LEU A CA 1
ATOM 608 C C . LEU A 1 86 ? -46.667 -18.420 -14.461 1.00 27.25 95 LEU A C 1
ATOM 609 O O . LEU A 1 86 ? -47.759 -18.950 -14.656 1.00 27.22 95 LEU A O 1
ATOM 614 N N . GLU A 1 87 ? -45.517 -19.064 -14.603 1.00 27.82 96 GLU A N 1
ATOM 615 C CA . GLU A 1 87 ? -45.492 -20.465 -14.965 1.00 29.90 96 GLU A CA 1
ATOM 616 C C . GLU A 1 87 ? -45.798 -21.362 -13.766 1.00 29.95 96 GLU A C 1
ATOM 617 O O . GLU A 1 87 ? -45.331 -21.141 -12.651 1.00 28.08 96 GLU A O 1
ATOM 623 N N . GLU A 1 88 ? -46.606 -22.374 -14.035 1.00 30.06 97 GLU A N 1
ATOM 624 C CA . GLU A 1 88 ? -47.012 -23.362 -13.069 1.00 29.24 97 GLU A CA 1
ATOM 625 C C . GLU A 1 88 ? -46.672 -24.700 -13.710 1.00 29.22 97 GLU A C 1
ATOM 626 O O . GLU A 1 88 ? -47.062 -24.961 -14.854 1.00 30.37 97 GLU A O 1
ATOM 632 N N . HIS A 1 89 ? -45.952 -25.548 -12.981 1.00 27.45 98 HIS A N 1
ATOM 633 C CA . HIS A 1 89 ? -45.563 -26.847 -13.510 1.00 23.68 98 HIS A CA 1
ATOM 634 C C . HIS A 1 89 ? -46.634 -27.895 -13.312 1.00 24.43 98 HIS A C 1
ATOM 635 O O . HIS A 1 89 ? -47.293 -27.946 -12.281 1.00 27.47 98 HIS A O 1
ATOM 642 N N . SER A 1 90 ? -46.809 -28.729 -14.325 1.00 25.21 99 SER A N 1
ATOM 643 C CA . SER A 1 90 ? -47.805 -29.779 -14.282 1.00 25.06 99 SER A CA 1
ATOM 644 C C . SER A 1 90 ? -47.150 -31.153 -14.225 1.00 23.85 99 SER A C 1
ATOM 645 O O . SER A 1 90 ? -47.792 -32.114 -13.837 1.00 24.50 99 SER A O 1
ATOM 648 N N . GLN A 1 91 ? -45.888 -31.245 -14.640 1.00 22.76 100 GLN A N 1
ATOM 649 C CA . GLN A 1 91 ? -45.159 -32.515 -14.636 1.00 24.56 100 GLN A CA 1
ATOM 650 C C . GLN A 1 91 ? -43.703 -32.240 -14.354 1.00 23.12 100 GLN A C 1
ATOM 651 O O . GLN A 1 91 ? -43.182 -31.214 -14.774 1.00 22.32 100 GLN A O 1
ATOM 657 N N . CYS A 1 92 ? -43.040 -33.164 -13.666 1.00 22.58 101 CYS A N 1
ATOM 658 C CA . CYS A 1 92 ? -41.640 -32.966 -13.335 1.00 25.27 101 CYS A CA 1
ATOM 659 C C . CYS A 1 92 ? -40.857 -34.239 -13.529 1.00 26.71 101 CYS A C 1
ATOM 660 O O . CYS A 1 92 ? -41.420 -35.333 -13.616 1.00 26.48 101 CYS A O 1
ATOM 663 N N . GLU A 1 93 ? -39.541 -34.090 -13.581 1.00 28.71 102 GLU A N 1
ATOM 664 C CA . GLU A 1 93 ? -38.664 -35.222 -13.780 1.00 31.00 102 GLU A CA 1
ATOM 665 C C . GLU A 1 93 ? -37.284 -34.883 -13.275 1.00 32.18 102 GLU A C 1
ATOM 666 O O . GLU A 1 93 ? -36.910 -33.711 -13.187 1.00 30.52 102 GLU A O 1
ATOM 672 N N . CYS A 1 94 ? -36.538 -35.929 -12.947 1.00 35.91 103 CYS A N 1
ATOM 673 C CA . CYS A 1 94 ? -35.170 -35.813 -12.467 1.00 40.59 103 CYS A CA 1
ATOM 674 C C . CYS A 1 94 ? -34.251 -36.013 -13.686 1.00 45.09 103 CYS A C 1
ATOM 675 O O . CYS A 1 94 ? -34.253 -37.082 -14.305 1.00 45.69 103 CYS A O 1
ATOM 678 N N . ARG A 1 95 ? -33.495 -34.980 -14.051 1.00 48.24 104 ARG A N 1
ATOM 679 C CA . ARG A 1 95 ? -32.610 -35.068 -15.207 1.00 51.75 104 ARG A CA 1
ATOM 680 C C . ARG A 1 95 ? -31.208 -34.639 -14.795 1.00 53.55 104 ARG A C 1
ATOM 681 O O . ARG A 1 95 ? -31.047 -33.864 -13.856 1.00 54.59 104 ARG A O 1
ATOM 689 N N . PRO A 1 96 ? -30.176 -35.131 -15.503 1.00 55.06 105 PRO A N 1
ATOM 690 C CA . PRO A 1 96 ? -28.767 -34.815 -15.233 1.00 56.57 105 PRO A CA 1
ATOM 691 C C . PRO A 1 96 ? -28.486 -33.324 -15.086 1.00 57.74 105 PRO A C 1
ATOM 692 O O . PRO A 1 96 ? -29.296 -32.490 -15.479 1.00 58.24 105 PRO A O 1
ATOM 696 N N . LYS A 1 97 ? -27.331 -32.996 -14.518 1.00 59.66 106 LYS A N 1
ATOM 697 C CA . LYS A 1 97 ? -26.969 -31.601 -14.345 1.00 62.58 106 LYS A CA 1
ATOM 698 C C . LYS A 1 97 ? -26.728 -30.926 -15.685 1.00 65.12 106 LYS A C 1
ATOM 699 O O . LYS A 1 97 ? -26.195 -31.543 -16.614 1.00 65.26 106 LYS A O 1
ATOM 700 N N . LYS A 1 98 ? -27.121 -29.657 -15.785 1.00 66.68 107 LYS A N 1
ATOM 701 C CA . LYS A 1 98 ? -26.963 -28.878 -17.015 1.00 68.01 107 LYS A CA 1
ATOM 702 C C . LYS A 1 98 ? -25.497 -28.590 -17.367 1.00 68.88 107 LYS A C 1
ATOM 703 O O . LYS A 1 98 ? -24.603 -29.251 -16.789 1.00 69.36 107 LYS A O 1
ATOM 705 N N . LYS A 1 99 ? -25.261 -27.714 -18.232 1.00 68.83 108 LYS A N 1
ATOM 706 N N . LYS B 1 4 ? -56.285 -20.643 -17.857 1.00 38.68 13 LYS B N 1
ATOM 707 C CA . LYS B 1 4 ? -56.519 -20.833 -16.396 1.00 37.66 13 LYS B CA 1
ATOM 708 C C . LYS B 1 4 ? -56.393 -19.522 -15.611 1.00 36.24 13 LYS B C 1
ATOM 709 O O . LYS B 1 4 ? -55.318 -18.912 -15.546 1.00 33.26 13 LYS B O 1
ATOM 715 N N . VAL B 1 5 ? -57.507 -19.098 -15.023 1.00 34.83 14 VAL B N 1
ATOM 716 C CA . VAL B 1 5 ? -57.549 -17.876 -14.233 1.00 34.14 14 VAL B CA 1
ATOM 717 C C . VAL B 1 5 ? -57.976 -18.204 -12.810 1.00 32.73 14 VAL B C 1
ATOM 718 O O . VAL B 1 5 ? -58.998 -18.852 -12.595 1.00 33.01 14 VAL B O 1
ATOM 722 N N . VAL B 1 6 ? -57.184 -17.759 -11.842 1.00 31.17 15 VAL B N 1
ATOM 723 C CA . VAL B 1 6 ? -57.492 -18.006 -10.443 1.00 29.25 15 VAL B CA 1
ATOM 724 C C . VAL B 1 6 ? -58.110 -16.759 -9.799 1.00 28.93 15 VAL B C 1
ATOM 725 O O . VAL B 1 6 ? -57.562 -15.655 -9.891 1.00 27.65 15 VAL B O 1
ATOM 729 N N . SER B 1 7 ? -59.264 -16.958 -9.163 1.00 28.67 16 SER B N 1
ATOM 730 C CA . SER B 1 7 ? -60.010 -15.895 -8.494 1.00 29.01 16 SER B CA 1
ATOM 731 C C . SER B 1 7 ? -59.230 -15.317 -7.303 1.00 29.99 16 SER B C 1
ATOM 732 O O . SER B 1 7 ? -58.608 -16.057 -6.536 1.00 30.63 16 SER B O 1
ATOM 735 N N . TRP B 1 8 ? -59.261 -13.995 -7.152 1.00 31.07 17 TRP B N 1
ATOM 736 C CA . TRP B 1 8 ? -58.547 -13.321 -6.060 1.00 31.59 17 TRP B CA 1
ATOM 737 C C . TRP B 1 8 ? -58.726 -13.998 -4.695 1.00 31.46 17 TRP B C 1
ATOM 738 O O . TRP B 1 8 ? -57.760 -14.170 -3.952 1.00 30.49 17 TRP B O 1
ATOM 749 N N . ILE B 1 9 ? -59.962 -14.369 -4.372 1.00 31.32 18 ILE B N 1
ATOM 750 C CA . ILE B 1 9 ? -60.263 -15.031 -3.108 1.00 33.26 18 ILE B CA 1
ATOM 751 C C . ILE B 1 9 ? -59.409 -16.267 -2.933 1.00 33.19 18 ILE B C 1
ATOM 752 O O . ILE B 1 9 ? -58.818 -16.477 -1.873 1.00 33.73 18 ILE B O 1
ATOM 757 N N . ASP B 1 10 ? -59.358 -17.092 -3.974 1.00 33.24 19 ASP B N 1
ATOM 758 C CA . ASP B 1 10 ? -58.569 -18.310 -3.931 1.00 31.58 19 ASP B CA 1
ATOM 759 C C . ASP B 1 10 ? -57.092 -17.962 -3.846 1.00 29.06 19 ASP B C 1
ATOM 760 O O . ASP B 1 10 ? -56.326 -18.637 -3.167 1.00 29.51 19 ASP B O 1
ATOM 765 N N . VAL B 1 11 ? -56.691 -16.896 -4.519 1.00 26.94 20 VAL B N 1
ATOM 766 C CA . VAL B 1 11 ? -55.297 -16.491 -4.491 1.00 27.32 20 VAL B CA 1
ATOM 767 C C . VAL B 1 11 ? -54.899 -15.980 -3.117 1.00 29.64 20 VAL B C 1
ATOM 768 O O . VAL B 1 11 ? -53.828 -16.309 -2.606 1.00 29.62 20 VAL B O 1
ATOM 772 N N . TYR B 1 12 ? -55.762 -15.156 -2.535 1.00 30.60 21 TYR B N 1
ATOM 773 C CA . TYR B 1 12 ? -55.496 -14.578 -1.232 1.00 30.36 21 TYR B CA 1
ATOM 774 C C . TYR B 1 12 ? -55.503 -15.620 -0.120 1.00 27.61 21 TYR B C 1
ATOM 775 O O . TYR B 1 12 ? -54.516 -15.788 0.586 1.00 24.36 21 TYR B O 1
ATOM 784 N N . THR B 1 13 ? -56.627 -16.312 0.019 1.00 27.04 22 THR B N 1
ATOM 785 C CA . THR B 1 13 ? -56.798 -17.331 1.042 1.00 26.95 22 THR B CA 1
ATOM 786 C C . THR B 1 13 ? -55.671 -18.340 1.042 1.00 29.18 22 THR B C 1
ATOM 787 O O . THR B 1 13 ? -55.313 -18.898 2.084 1.00 30.55 22 THR B O 1
ATOM 791 N N . ARG B 1 14 ? -55.101 -18.558 -0.134 1.00 29.33 23 ARG B N 1
ATOM 792 C CA . ARG B 1 14 ? -54.044 -19.534 -0.298 1.00 29.48 23 ARG B CA 1
ATOM 793 C C . ARG B 1 14 ? -52.660 -18.964 -0.103 1.00 27.44 23 ARG B C 1
ATOM 794 O O . ARG B 1 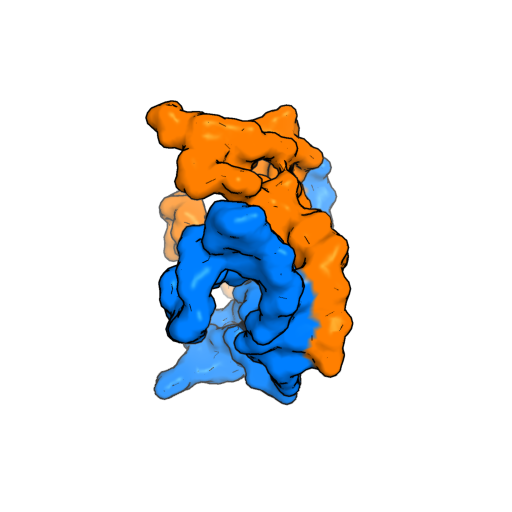14 ? -51.735 -19.686 0.240 1.00 29.94 23 ARG B O 1
ATOM 802 N N . ALA B 1 15 ? -52.506 -17.669 -0.313 1.00 26.52 24 ALA B N 1
ATOM 803 C CA . ALA B 1 15 ? -51.200 -17.055 -0.160 1.00 26.81 24 ALA B CA 1
ATOM 804 C C . ALA B 1 15 ? -51.031 -16.491 1.255 1.00 27.95 24 ALA B C 1
ATOM 805 O O . ALA B 1 15 ? -49.927 -16.150 1.691 1.00 26.76 24 ALA B O 1
ATOM 807 N N . THR B 1 16 ? -52.136 -16.399 1.976 1.00 29.05 25 THR B N 1
ATOM 808 C CA . THR B 1 16 ? -52.078 -15.857 3.313 1.00 32.18 25 THR B CA 1
ATOM 809 C C . THR B 1 16 ? -51.433 -16.807 4.322 1.00 33.17 25 THR B C 1
ATOM 810 O O . THR B 1 16 ? -51.702 -18.019 4.334 1.00 33.43 25 THR B O 1
ATOM 814 N N . CYS B 1 17 ? -50.566 -16.222 5.149 1.00 33.38 26 CYS B N 1
ATOM 815 C CA . CYS B 1 17 ? -49.827 -16.902 6.208 1.00 31.07 26 CYS B CA 1
ATOM 816 C C . CYS B 1 17 ? -50.606 -18.052 6.829 1.00 30.00 26 CYS B C 1
ATOM 817 O O . CYS B 1 17 ? -51.710 -17.867 7.347 1.00 30.08 26 CYS B O 1
ATOM 820 N N . GLN B 1 18 ? -50.020 -19.243 6.763 1.00 27.20 27 GLN B N 1
ATOM 821 C CA . GLN B 1 18 ? -50.636 -20.442 7.311 1.00 26.17 27 GLN B CA 1
ATOM 822 C C . GLN B 1 18 ? -49.630 -21.587 7.204 1.00 26.29 27 GLN B C 1
ATOM 823 O O . GLN B 1 18 ? -48.555 -21.435 6.614 1.00 28.33 27 GLN B O 1
ATOM 829 N N . PRO B 1 19 ? -49.952 -22.746 7.789 1.00 25.72 28 PRO B N 1
ATOM 830 C CA . PRO B 1 19 ? -49.008 -23.858 7.694 1.00 25.37 28 PRO B CA 1
ATOM 831 C C . PRO B 1 19 ? -49.122 -24.422 6.288 1.00 25.27 28 PRO B C 1
ATOM 832 O O . PRO B 1 19 ? -50.228 -24.506 5.757 1.00 24.78 28 PRO B O 1
ATOM 836 N N . ARG B 1 20 ? -48.000 -24.812 5.689 1.00 25.42 29 ARG B N 1
ATOM 837 C CA . ARG B 1 20 ? -48.024 -25.377 4.340 1.00 25.82 29 ARG B CA 1
ATOM 838 C C . ARG B 1 20 ? -46.853 -26.319 4.106 1.00 26.19 29 ARG B C 1
ATOM 839 O O . ARG B 1 20 ? -45.726 -26.030 4.497 1.00 27.19 29 ARG B O 1
ATOM 847 N N . GLU B 1 21 ? -47.125 -27.449 3.460 1.00 28.59 30 GLU B N 1
ATOM 848 C CA . GLU B 1 21 ? -46.085 -28.429 3.165 1.00 28.50 30 GLU B CA 1
ATOM 849 C C . GLU B 1 21 ? -44.880 -27.748 2.519 1.00 29.01 30 GLU B C 1
ATOM 850 O O . GLU B 1 21 ? -44.996 -27.060 1.512 1.00 30.12 30 GLU B O 1
ATOM 852 N N . VAL B 1 22 ? -43.725 -27.935 3.139 1.00 30.46 31 VAL B N 1
ATOM 853 C CA . VAL B 1 22 ? -42.474 -27.346 2.689 1.00 31.25 31 VAL B CA 1
ATOM 854 C C . VAL B 1 22 ? -41.439 -28.453 2.543 1.00 33.19 31 VAL B C 1
ATOM 855 O O . VAL B 1 22 ? -41.451 -29.438 3.293 1.00 33.18 31 VAL B O 1
ATOM 859 N N . VAL B 1 23 ? -40.547 -28.289 1.573 1.00 33.82 32 VAL B N 1
ATOM 860 C CA . VAL B 1 23 ? -39.502 -29.265 1.335 1.00 34.57 32 VAL B CA 1
ATOM 861 C C . VAL B 1 23 ? -38.268 -28.832 2.095 1.00 37.18 32 VAL B C 1
ATOM 862 O O . VAL B 1 23 ? -37.854 -27.670 2.020 1.00 37.01 32 VAL B O 1
ATOM 866 N N . VAL B 1 24 ? -37.694 -29.768 2.842 1.00 39.91 33 VAL B N 1
ATOM 867 C CA . VAL B 1 24 ? -36.498 -29.496 3.624 1.00 42.63 33 VAL B CA 1
ATOM 868 C C . VAL B 1 24 ? -35.396 -30.431 3.163 1.00 45.45 33 VAL B C 1
ATOM 869 O O . VAL B 1 24 ? -35.551 -31.655 3.185 1.00 46.12 33 VAL B O 1
ATOM 873 N N . PRO B 1 25 ? -34.267 -29.858 2.725 1.00 47.78 34 PRO B N 1
ATOM 874 C CA . PRO B 1 25 ? -33.091 -30.580 2.237 1.00 49.23 34 PRO B CA 1
ATOM 875 C C . PRO B 1 25 ? -32.291 -31.179 3.377 1.00 50.91 34 PRO B C 1
ATOM 876 O O . PRO B 1 25 ? -31.771 -30.451 4.218 1.00 51.87 34 PRO B O 1
ATOM 880 N N . LEU B 1 26 ? -32.190 -32.503 3.405 1.00 53.33 35 LEU B N 1
ATOM 881 C CA . LEU B 1 26 ? -31.421 -33.170 4.447 1.00 55.65 35 LEU B CA 1
ATOM 882 C C . LEU B 1 26 ? -29.954 -33.016 4.098 1.00 58.37 35 LEU B C 1
ATOM 883 O O . LEU B 1 26 ? -29.612 -32.849 2.931 1.00 59.05 35 LEU B O 1
ATOM 888 N N . THR B 1 27 ? -29.084 -33.061 5.099 1.00 62.03 36 THR B N 1
ATOM 889 C CA . THR B 1 27 ? -27.660 -32.919 4.835 1.00 66.17 36 THR B CA 1
ATOM 890 C C . THR B 1 27 ? -27.425 -31.522 4.251 1.00 68.37 36 THR B C 1
ATOM 891 O O . THR B 1 27 ? -26.354 -31.223 3.717 1.00 68.78 36 THR B O 1
ATOM 895 N N . VAL B 1 28 ? -28.436 -30.665 4.371 1.00 70.77 37 VAL B N 1
ATOM 896 C CA . VAL B 1 28 ? -28.326 -29.316 3.842 1.00 74.21 37 VAL B CA 1
ATOM 897 C C . VAL B 1 28 ? -28.943 -28.240 4.717 1.00 76.66 37 VAL B C 1
ATOM 898 O O . VAL B 1 28 ? -28.249 -27.313 5.146 1.00 76.69 37 VAL B O 1
ATOM 899 N N . GLU B 1 29 ? -30.247 -28.355 4.973 1.00 78.85 38 GLU B N 1
ATOM 900 C CA . GLU B 1 29 ? -30.939 -27.378 5.801 1.00 81.41 38 GLU B CA 1
ATOM 901 C C . GLU B 1 29 ? -30.284 -27.204 7.161 1.00 82.98 38 GLU B C 1
ATOM 902 O O . GLU B 1 29 ? -29.666 -26.170 7.438 1.00 83.05 38 GLU B O 1
ATOM 903 N N . LEU B 1 30 ? -30.428 -28.215 8.015 1.00 84.02 39 LEU B N 1
ATOM 904 C CA . LEU B 1 30 ? -29.825 -28.165 9.334 1.00 85.08 39 LEU B CA 1
ATOM 905 C C . LEU B 1 30 ? -28.367 -28.565 9.226 1.00 85.96 39 LEU B C 1
ATOM 906 O O . LEU B 1 30 ? -28.061 -29.707 8.871 1.00 85.92 39 LEU B O 1
ATOM 907 N N . MET B 1 31 ? -27.473 -27.621 9.522 1.00 86.62 40 MET B N 1
ATOM 908 C CA . MET B 1 31 ? -26.042 -27.871 9.447 1.00 87.08 40 MET B CA 1
ATOM 909 C C . MET B 1 31 ? -25.629 -29.272 9.853 1.00 87.56 40 MET B C 1
ATOM 910 O O . MET B 1 31 ? -24.618 -29.791 9.375 1.00 87.51 40 MET B O 1
ATOM 911 N N . GLY B 1 32 ? -26.418 -29.882 10.735 1.00 87.90 41 GLY B N 1
ATOM 912 C CA . GLY B 1 32 ? -26.138 -31.228 11.201 1.00 87.80 41 GLY B CA 1
ATOM 913 C C . GLY B 1 32 ? -26.118 -32.262 10.090 1.00 87.33 41 GLY B C 1
ATOM 914 O O . GLY B 1 32 ? -26.904 -32.190 9.139 1.00 87.14 41 GLY B O 1
ATOM 915 N N . THR B 1 33 ? -25.216 -33.231 10.223 1.00 86.73 42 THR B N 1
ATOM 916 C CA . THR B 1 33 ? -25.054 -34.297 9.242 1.00 86.24 42 THR B CA 1
ATOM 917 C C . THR B 1 33 ? -25.065 -33.728 7.829 1.00 85.78 42 THR B C 1
ATOM 918 O O . THR B 1 33 ? -26.112 -33.666 7.179 1.00 86.07 42 THR B O 1
ATOM 922 N N . VAL B 1 34 ? -23.895 -33.299 7.367 1.00 84.75 43 VAL B N 1
ATOM 923 C CA . VAL B 1 34 ? -23.761 -32.748 6.026 1.00 83.42 43 VAL B CA 1
ATOM 924 C C . VAL B 1 34 ? -23.340 -33.888 5.100 1.00 82.51 43 VAL B C 1
ATOM 925 O O . VAL B 1 34 ? -22.918 -33.664 3.964 1.00 83.17 43 VAL B O 1
ATOM 929 N N . ALA B 1 35 ? -23.480 -35.116 5.597 1.00 80.85 44 ALA B N 1
ATOM 930 C CA . ALA B 1 35 ? -23.119 -36.311 4.837 1.00 78.84 44 ALA B CA 1
ATOM 931 C C . ALA B 1 35 ? -24.341 -36.987 4.217 1.00 76.84 44 ALA B C 1
ATOM 932 O O . ALA B 1 35 ? -25.481 -36.714 4.602 1.00 76.03 44 ALA B O 1
ATOM 934 N N . LYS B 1 36 ? -24.088 -37.887 3.269 1.00 74.29 45 LYS B N 1
ATOM 935 C CA . LYS B 1 36 ? -25.171 -38.574 2.589 1.00 70.71 45 LYS B CA 1
ATOM 936 C C . LYS B 1 36 ? -25.308 -40.073 2.798 1.00 67.84 45 LYS B C 1
ATOM 937 O O . LYS B 1 36 ? -24.598 -40.685 3.599 1.00 68.23 45 LYS B O 1
ATOM 938 N N . GLN B 1 37 ? -26.234 -40.652 2.036 1.00 64.50 46 GLN B N 1
ATOM 939 C CA . GLN B 1 37 ? -26.540 -42.067 2.109 1.00 58.24 46 GLN B CA 1
ATOM 940 C C . GLN B 1 37 ? -28.001 -42.154 2.511 1.00 54.49 46 GLN B C 1
ATOM 941 O O . GLN B 1 37 ? -28.520 -43.231 2.797 1.00 54.11 46 GLN B O 1
ATOM 942 N N . LEU B 1 38 ? -28.662 -40.996 2.509 1.00 50.76 47 LEU B N 1
ATOM 943 C CA . LEU B 1 38 ? -30.064 -40.874 2.898 1.00 47.22 47 LEU B CA 1
ATOM 944 C C . LEU B 1 38 ? -31.046 -40.979 1.748 1.00 44.98 47 LEU B C 1
ATOM 945 O O . LEU B 1 38 ? -30.838 -40.410 0.684 1.00 46.68 47 LEU B O 1
ATOM 950 N N . VAL B 1 39 ? -32.135 -41.695 1.982 1.00 41.71 48 VAL B N 1
ATOM 951 C CA . VAL B 1 39 ? -33.164 -41.870 0.977 1.00 39.14 48 VAL B CA 1
ATOM 952 C C . VAL B 1 39 ? -34.525 -41.713 1.636 1.00 37.77 48 VAL B C 1
ATOM 953 O O . VAL B 1 39 ? -34.953 -42.586 2.400 1.00 37.66 48 VAL B O 1
ATOM 957 N N . PRO B 1 40 ? -35.231 -40.602 1.346 1.00 35.74 49 PRO B N 1
ATOM 958 C CA . PRO B 1 40 ? -34.848 -39.499 0.459 1.00 33.95 49 PRO B CA 1
ATOM 959 C C . PRO B 1 40 ? -33.909 -38.514 1.126 1.00 33.26 49 PRO B C 1
ATOM 960 O O . PRO B 1 40 ? -33.844 -38.462 2.354 1.00 34.65 49 PRO B O 1
ATOM 964 N N . SER B 1 41 ? -33.197 -37.722 0.325 1.00 30.69 50 SER B N 1
ATOM 965 C CA . SER B 1 41 ? -32.260 -36.742 0.868 1.00 28.27 50 SER B CA 1
ATOM 966 C C . SER B 1 41 ? -32.946 -35.420 1.186 1.00 26.75 50 SER B C 1
ATOM 967 O O . SER B 1 41 ? -32.307 -34.372 1.287 1.00 25.62 50 SER B O 1
ATOM 970 N N . CYS B 1 42 ? -34.259 -35.474 1.350 1.00 24.65 51 CYS B N 1
ATOM 971 C CA . CYS B 1 42 ? -35.016 -34.287 1.692 1.00 25.99 51 CYS B CA 1
ATOM 972 C C . CYS B 1 42 ? -36.361 -34.787 2.181 1.00 25.50 51 CYS B C 1
ATOM 973 O O . CYS B 1 42 ? -36.710 -35.945 1.943 1.00 24.82 51 CYS B O 1
ATOM 976 N N . VAL B 1 43 ? -37.108 -33.942 2.885 1.00 24.54 52 VAL B N 1
ATOM 977 C CA . VAL B 1 43 ? -38.414 -34.366 3.388 1.00 25.53 52 VAL B CA 1
ATOM 978 C C . VAL B 1 43 ? -39.423 -33.239 3.245 1.00 24.72 52 VAL B C 1
ATOM 979 O O . VAL B 1 43 ? -39.044 -32.092 3.040 1.00 25.62 52 VAL B O 1
ATOM 983 N N . THR B 1 44 ? -40.703 -33.571 3.358 1.00 24.76 53 THR B N 1
ATOM 984 C CA . THR B 1 44 ? -41.763 -32.582 3.249 1.00 27.00 53 THR B CA 1
ATOM 985 C C . THR B 1 44 ? -42.381 -32.404 4.632 1.00 28.09 53 THR B C 1
ATOM 986 O O . THR B 1 44 ? -42.861 -33.368 5.237 1.00 28.18 53 THR B O 1
ATOM 990 N N . VAL B 1 45 ? -42.392 -31.170 5.127 1.00 28.59 54 VAL B N 1
ATOM 991 C CA . VAL B 1 45 ? -42.945 -30.897 6.449 1.00 25.33 54 VAL B CA 1
ATOM 992 C C . VAL B 1 45 ? -43.745 -29.593 6.497 1.00 24.87 54 VAL B C 1
ATOM 993 O O . VAL B 1 45 ? -43.350 -28.607 5.882 1.00 24.62 54 VAL B O 1
ATOM 997 N N . GLN B 1 46 ? -44.874 -29.587 7.213 1.00 25.25 55 GLN B N 1
ATOM 998 C CA . GLN B 1 46 ? -45.675 -28.361 7.348 1.00 26.73 55 GLN B CA 1
ATOM 999 C C . GLN B 1 46 ? -44.899 -27.278 8.087 1.00 26.65 55 GLN B C 1
ATOM 1000 O O . GLN B 1 46 ? -44.224 -27.546 9.074 1.00 27.30 55 GLN B O 1
ATOM 1006 N N . ARG B 1 47 ? -45.017 -26.051 7.609 1.00 26.51 56 ARG B N 1
ATOM 1007 C CA . ARG B 1 47 ? -44.348 -24.915 8.210 1.00 26.51 56 ARG B CA 1
ATOM 1008 C C . ARG B 1 47 ? -45.232 -23.730 7.946 1.00 28.22 56 ARG B C 1
ATOM 1009 O O . ARG B 1 47 ? -46.234 -23.852 7.239 1.00 31.78 56 ARG B O 1
ATOM 1017 N N . CYS B 1 48 ? -44.875 -22.585 8.507 1.00 27.38 57 CYS B N 1
ATOM 1018 C CA . CYS B 1 48 ? -45.647 -21.386 8.276 1.00 28.04 57 CYS B CA 1
ATOM 1019 C C . CYS B 1 48 ? -45.076 -20.707 7.065 1.00 28.49 57 CYS B C 1
ATOM 1020 O O . CYS B 1 48 ? -43.872 -20.491 6.976 1.00 29.82 57 CYS B O 1
ATOM 1023 N N . GLY B 1 49 ? -45.933 -20.373 6.119 1.00 27.35 58 GLY B N 1
ATOM 1024 C CA . GLY B 1 49 ? -45.435 -19.697 4.950 1.00 27.89 58 GLY B CA 1
ATOM 1025 C C . GLY B 1 49 ? -46.520 -18.807 4.418 1.00 28.09 58 GLY B C 1
ATOM 1026 O O . GLY B 1 49 ? -47.678 -18.921 4.815 1.00 27.39 58 GLY B O 1
ATOM 1027 N N . GLY B 1 50 ? -46.150 -17.924 3.506 1.00 28.18 59 GLY B N 1
ATOM 1028 C CA . GLY B 1 50 ? -47.139 -17.037 2.944 1.00 28.84 59 GLY B CA 1
ATOM 1029 C C . GLY B 1 50 ? -46.759 -15.615 3.230 1.00 27.94 59 GLY B C 1
ATOM 1030 O O . GLY B 1 50 ? -45.592 -15.303 3.456 1.00 28.58 59 GLY B O 1
ATOM 1031 N N . CYS B 1 51 ? -47.742 -14.739 3.233 1.00 28.04 60 CYS B N 1
ATOM 1032 C CA . CYS B 1 51 ? -47.434 -13.352 3.469 1.00 32.22 60 CYS B CA 1
AT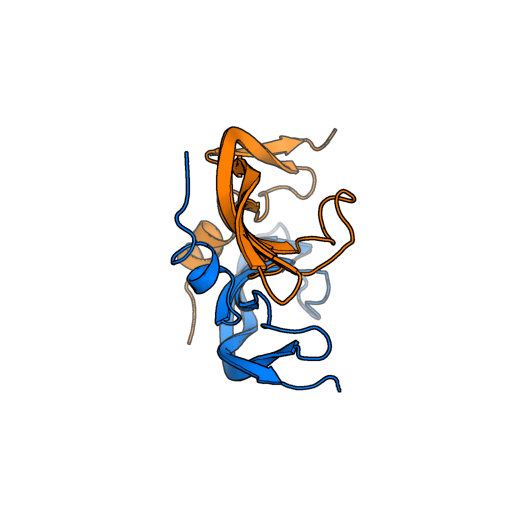OM 1033 C C . CYS B 1 51 ? -48.438 -12.696 4.398 1.00 33.38 60 CYS B C 1
ATOM 1034 O O . CYS B 1 51 ? -49.539 -13.206 4.621 1.00 31.68 60 CYS B O 1
ATOM 1037 N N . CYS B 1 52 ? -48.034 -11.565 4.958 1.00 36.84 61 CYS B N 1
ATOM 1038 C CA . CYS B 1 52 ? -48.894 -10.853 5.873 1.00 42.61 61 CYS B CA 1
ATOM 1039 C C . CYS B 1 52 ? -49.362 -9.530 5.304 1.00 46.57 61 CYS B C 1
ATOM 1040 O O . CYS B 1 52 ? -48.620 -8.843 4.595 1.00 46.86 61 CYS B O 1
ATOM 1043 N N . PRO B 1 53 ? -50.619 -9.164 5.598 1.00 49.70 62 PRO B N 1
ATOM 1044 C CA . PRO B 1 53 ? -51.240 -7.920 5.137 1.00 51.89 62 PRO B CA 1
ATOM 1045 C C . PRO B 1 53 ? -50.360 -6.700 5.375 1.00 54.58 62 PRO B C 1
ATOM 1046 O O . PRO B 1 53 ? -50.708 -5.589 4.983 1.00 55.88 62 PRO B O 1
ATOM 1050 N N . ASP B 1 54 ? -49.214 -6.908 6.009 1.00 57.33 63 ASP B N 1
ATOM 1051 C CA . ASP B 1 54 ? -48.313 -5.805 6.304 1.00 60.71 63 ASP B CA 1
ATOM 1052 C C . ASP B 1 54 ? -46.856 -6.170 6.031 1.00 61.73 63 ASP B C 1
ATOM 1053 O O . ASP B 1 54 ? -46.384 -7.229 6.445 1.00 61.99 63 ASP B O 1
ATOM 1058 N N . ASP B 1 55 ? -46.144 -5.280 5.345 1.00 62.75 64 ASP B N 1
ATOM 1059 C CA . ASP B 1 55 ? -44.743 -5.518 5.010 1.00 63.30 64 ASP B CA 1
ATOM 1060 C C . ASP B 1 55 ? -43.882 -5.572 6.269 1.00 62.70 64 ASP B C 1
ATOM 1061 O O . ASP B 1 55 ? -42.714 -5.978 6.227 1.00 62.56 64 ASP B O 1
ATOM 1066 N N . GLY B 1 56 ? -44.470 -5.164 7.390 1.00 61.37 65 GLY B N 1
ATOM 1067 C CA . GLY B 1 56 ? -43.758 -5.181 8.654 1.00 59.46 65 GLY B CA 1
ATOM 1068 C C . GLY B 1 56 ? -43.962 -6.486 9.405 1.00 57.68 65 GLY B C 1
ATOM 1069 O O . GLY B 1 56 ? -43.057 -6.959 10.099 1.00 58.08 65 GLY B O 1
ATOM 1070 N N . LEU B 1 57 ? -45.152 -7.068 9.270 1.00 55.27 66 LEU B N 1
ATOM 1071 C CA . LEU B 1 57 ? -45.460 -8.325 9.936 1.00 52.81 66 LEU B CA 1
ATOM 1072 C C . LEU B 1 57 ? -44.620 -9.465 9.378 1.00 52.14 66 LEU B C 1
ATOM 1073 O O . LEU B 1 57 ? -43.899 -9.304 8.388 1.00 52.96 66 LEU B O 1
ATOM 1078 N N . GLU B 1 58 ? -44.719 -10.617 10.035 1.00 50.30 67 GLU B N 1
ATOM 1079 C CA . GLU B 1 58 ? -44.006 -11.822 9.636 1.00 47.44 67 GLU B CA 1
ATOM 1080 C C . GLU B 1 58 ? -44.910 -12.997 9.985 1.00 45.50 67 GLU B C 1
ATOM 1081 O O . GLU B 1 58 ? -45.775 -12.888 10.863 1.00 45.44 67 GLU B O 1
ATOM 1087 N N . CYS B 1 59 ? -44.722 -14.110 9.282 1.00 41.76 68 CYS B N 1
ATOM 1088 C CA . CYS B 1 59 ? -45.522 -15.309 9.501 1.00 37.40 68 CYS B C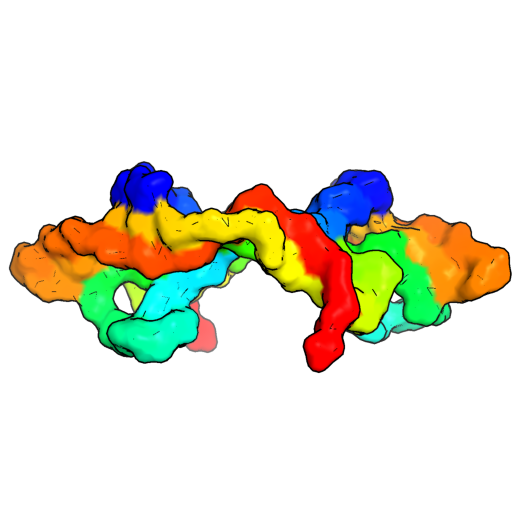A 1
ATOM 1089 C C . CYS B 1 59 ? -44.694 -16.213 10.413 1.00 35.19 68 CYS B C 1
ATOM 1090 O O . CYS B 1 59 ? -43.560 -16.564 10.085 1.00 34.79 68 CYS B O 1
ATOM 1093 N N . VAL B 1 60 ? -45.255 -16.568 11.565 1.00 31.30 69 VAL B N 1
ATOM 1094 C CA . VAL B 1 60 ? -44.542 -17.399 12.535 1.00 28.10 69 VAL B CA 1
ATOM 1095 C C . VAL B 1 60 ? -45.459 -18.405 13.213 1.00 25.43 69 VAL B C 1
ATOM 1096 O O . VAL B 1 60 ? -46.674 -18.195 13.294 1.00 27.16 69 VAL B O 1
ATOM 1100 N N . PRO B 1 61 ? -44.892 -19.522 13.696 1.00 22.75 70 PRO B N 1
ATOM 1101 C CA . PRO B 1 61 ? -45.683 -20.559 14.367 1.00 22.08 70 PRO B CA 1
ATOM 1102 C C . PRO B 1 61 ? -46.209 -20.125 15.728 1.00 22.64 70 PRO B C 1
ATOM 1103 O O . PRO B 1 61 ? -45.603 -19.304 16.411 1.00 19.96 70 PRO B O 1
ATOM 1107 N N . THR B 1 62 ? -47.360 -20.679 16.088 1.00 25.44 71 THR B N 1
ATOM 1108 C CA . THR B 1 62 ? -48.027 -20.416 17.358 1.00 28.93 71 THR B CA 1
ATOM 1109 C C . THR B 1 62 ? -48.591 -21.759 17.818 1.00 30.11 71 THR B C 1
ATOM 1110 O O . THR B 1 62 ? -49.511 -21.838 18.630 1.00 31.05 71 THR B O 1
ATOM 1114 N N . GLY B 1 63 ? -48.008 -22.809 17.258 1.00 32.03 72 GLY B N 1
ATOM 1115 C CA . GLY B 1 63 ? -48.387 -24.179 17.540 1.00 33.43 72 GLY B CA 1
ATOM 1116 C C . GLY B 1 63 ? -47.345 -25.040 16.849 1.00 34.59 72 GLY B C 1
ATOM 1117 O O . GLY B 1 63 ? -47.211 -24.986 15.620 1.00 34.66 72 GLY B O 1
ATOM 1118 N N . GLN B 1 64 ? -46.593 -25.808 17.638 1.00 35.56 73 GLN B N 1
ATOM 1119 C CA . GLN B 1 64 ? -45.538 -26.674 17.121 1.00 35.63 73 GLN B CA 1
ATOM 1120 C C . GLN B 1 64 ? -45.511 -28.060 17.731 1.00 35.79 73 GLN B C 1
ATOM 1121 O O . GLN B 1 64 ? -46.243 -28.369 18.674 1.00 35.63 73 GLN B O 1
ATOM 1127 N N . HIS B 1 65 ? -44.636 -28.885 17.165 1.00 35.30 74 HIS B N 1
ATOM 1128 C CA . HIS B 1 65 ? -44.437 -30.254 17.591 1.00 33.94 74 HIS B CA 1
ATOM 1129 C C . HIS B 1 65 ? -43.447 -30.909 16.647 1.00 32.97 74 HIS B C 1
ATOM 1130 O O . HIS B 1 65 ? -43.369 -30.559 15.472 1.00 32.99 74 HIS B O 1
ATOM 1137 N N . GLN B 1 66 ? -42.672 -31.845 17.178 1.00 30.94 75 GLN B N 1
ATOM 1138 C CA . GLN B 1 66 ? -41.685 -32.557 16.390 1.00 27.92 75 GLN B CA 1
ATOM 1139 C C . GLN B 1 66 ? -42.360 -33.703 15.654 1.00 24.94 75 GLN B C 1
ATOM 1140 O O . GLN B 1 66 ? -43.319 -34.286 16.150 1.00 23.00 75 GLN B O 1
ATOM 1146 N N . VAL B 1 67 ? -41.880 -34.006 14.453 1.00 23.65 76 VAL B N 1
ATOM 1147 C CA . VAL B 1 67 ? -42.433 -35.120 13.680 1.00 22.17 76 VAL B CA 1
ATOM 1148 C C . VAL B 1 67 ? -41.276 -36.055 13.465 1.00 19.65 76 VAL B C 1
ATOM 1149 O O . VAL B 1 67 ? -40.171 -35.603 13.190 1.00 18.94 76 VAL B O 1
ATOM 1153 N N . ARG B 1 68 ? -41.514 -37.348 13.611 1.00 20.49 77 ARG B N 1
ATOM 1154 C CA . ARG B 1 68 ? -40.451 -38.318 13.387 1.00 23.15 77 ARG B CA 1
ATOM 1155 C C . ARG B 1 68 ? -40.634 -38.803 11.950 1.00 21.79 77 ARG B C 1
ATOM 1156 O O . ARG B 1 68 ? -41.658 -39.399 11.585 1.00 17.95 77 ARG B O 1
ATOM 1164 N N . MET B 1 69 ? -39.629 -38.527 11.141 1.00 22.85 78 MET B N 1
ATOM 1165 C CA . MET B 1 69 ? -39.640 -38.908 9.746 1.00 24.22 78 MET B CA 1
ATOM 1166 C C . MET B 1 69 ? -38.747 -40.124 9.543 1.00 23.48 78 MET B C 1
ATOM 1167 O O . MET B 1 69 ? -37.546 -40.029 9.750 1.00 22.50 78 MET B O 1
ATOM 1172 N N . GLN B 1 70 ? -39.317 -41.264 9.160 1.00 24.39 79 GLN B N 1
ATOM 1173 C CA . GLN B 1 70 ? -38.484 -42.440 8.899 1.00 27.98 79 GLN B CA 1
ATOM 1174 C C . GLN B 1 70 ? -37.674 -42.189 7.622 1.00 30.51 79 GLN B C 1
ATOM 1175 O O . GLN B 1 70 ? -38.234 -41.927 6.554 1.00 30.42 79 GLN B O 1
ATOM 1181 N N . ILE B 1 71 ? -36.354 -42.258 7.755 1.00 33.67 80 ILE B N 1
ATOM 1182 C CA . ILE B 1 71 ? -35.427 -42.024 6.657 1.00 35.94 80 ILE B CA 1
ATOM 1183 C C . ILE B 1 71 ? -34.502 -43.213 6.455 1.00 37.86 80 ILE B C 1
ATOM 1184 O O . ILE B 1 71 ? -33.820 -43.633 7.385 1.00 37.33 80 ILE B O 1
ATOM 1189 N N . LEU B 1 72 ? -34.465 -43.748 5.238 1.00 40.56 81 LEU B N 1
ATOM 1190 C CA . LEU B 1 72 ? -33.597 -44.881 4.954 1.00 42.49 81 LEU B CA 1
ATOM 1191 C C . LEU B 1 72 ? -32.148 -44.448 4.843 1.00 43.99 81 LEU B C 1
ATOM 1192 O O . LEU B 1 72 ? -31.786 -43.642 3.994 1.00 44.07 81 LEU B O 1
ATOM 1197 N N . MET B 1 73 ? -31.324 -44.982 5.731 1.00 46.68 82 MET B N 1
ATOM 1198 C CA . MET B 1 73 ? -29.907 -44.664 5.751 1.00 48.35 82 MET B CA 1
ATOM 1199 C C . MET B 1 73 ? -29.178 -45.792 5.044 1.00 48.99 82 MET B C 1
ATOM 1200 O O . MET B 1 73 ? -29.557 -46.960 5.168 1.00 48.56 82 MET B O 1
ATOM 1205 N N . ILE B 1 74 ? -28.129 -45.449 4.308 1.00 49.71 83 ILE B N 1
ATOM 1206 C CA . ILE B 1 74 ? -27.403 -46.464 3.572 1.00 50.62 83 ILE B CA 1
ATOM 1207 C C . ILE B 1 74 ? -25.883 -46.404 3.626 1.00 50.21 83 ILE B C 1
ATOM 1208 O O . ILE B 1 74 ? -25.277 -45.333 3.584 1.00 49.63 83 ILE B O 1
ATOM 1213 N N . ARG B 1 75 ? -25.296 -47.593 3.751 1.00 49.56 84 ARG B N 1
ATOM 1214 C CA . ARG B 1 75 ? -23.851 -47.816 3.749 1.00 50.27 84 ARG B CA 1
ATOM 1215 C C . ARG B 1 75 ? -23.855 -49.151 3.000 1.00 51.53 84 ARG B C 1
ATOM 1216 O O . ARG B 1 75 ? -23.947 -50.232 3.599 1.00 50.28 84 ARG B O 1
ATOM 1218 N N . TYR B 1 76 ? -23.792 -49.024 1.671 1.00 52.31 85 TYR B N 1
ATOM 1219 C CA . TYR B 1 76 ? -23.870 -50.123 0.709 1.00 52.14 85 TYR B CA 1
ATOM 1220 C C . TYR B 1 76 ? -24.481 -51.457 1.132 1.00 52.35 85 TYR B C 1
ATOM 1221 O O . TYR B 1 76 ? -25.664 -51.702 0.869 1.00 54.27 85 TYR B O 1
ATOM 1230 N N . PRO B 1 77 ? -23.699 -52.341 1.779 1.00 50.47 86 PRO B N 1
ATOM 1231 C CA . PRO B 1 77 ? -24.349 -53.603 2.133 1.00 48.88 86 PRO B CA 1
ATOM 1232 C C . PRO B 1 77 ? -25.614 -53.423 2.957 1.00 48.34 86 PRO B C 1
ATOM 1233 O O . PRO B 1 77 ? -26.636 -54.069 2.699 1.00 48.03 86 PRO B O 1
ATOM 1237 N N . SER B 1 78 ? -25.560 -52.516 3.926 1.00 46.35 87 SER B N 1
ATOM 1238 C CA . SER B 1 78 ? -26.707 -52.303 4.791 1.00 45.04 87 SER B CA 1
ATOM 1239 C C . SER B 1 78 ? -27.450 -50.989 4.619 1.00 43.79 87 SER B C 1
ATOM 1240 O O . SER B 1 78 ? -26.856 -49.913 4.554 1.00 42.67 87 SER B O 1
ATOM 1243 N N . SER B 1 79 ? -28.768 -51.102 4.532 1.00 43.90 88 SER B N 1
ATOM 1244 C CA . SER B 1 79 ? -29.642 -49.944 4.413 1.00 44.61 88 SER B CA 1
ATOM 1245 C C . SER B 1 79 ? -30.545 -50.032 5.636 1.00 42.61 88 SER B C 1
ATOM 1246 O O . SER B 1 79 ? -31.314 -50.982 5.801 1.00 41.77 88 SER B O 1
ATOM 1249 N N . GLN B 1 80 ? -30.440 -49.044 6.507 1.00 42.18 89 GLN B N 1
ATOM 1250 C CA . GLN B 1 80 ? -31.236 -49.070 7.719 1.00 42.21 89 GLN B CA 1
ATOM 1251 C C . GLN B 1 80 ? -32.187 -47.898 7.840 1.00 40.07 89 GLN B C 1
ATOM 1252 O O . GLN B 1 80 ? -31.805 -46.736 7.687 1.00 38.10 89 GLN B O 1
ATOM 1258 N N . LEU B 1 81 ? -33.436 -48.231 8.127 1.00 39.63 90 LEU B N 1
ATOM 1259 C CA . LEU B 1 81 ? -34.482 -47.241 8.293 1.00 40.97 90 LEU B CA 1
ATOM 1260 C C . LEU B 1 81 ? -34.272 -46.519 9.624 1.00 41.72 90 LEU B C 1
ATOM 1261 O O . LEU B 1 81 ? -34.480 -47.091 10.691 1.00 42.70 90 LEU B O 1
ATOM 1266 N N . GLY B 1 82 ? -33.824 -45.269 9.551 1.00 42.67 91 GLY B N 1
ATOM 1267 C CA . GLY B 1 82 ? -33.592 -44.479 10.747 1.00 41.19 91 GLY B CA 1
ATOM 1268 C C . GLY B 1 82 ? -34.736 -43.510 10.972 1.00 41.34 91 GLY B C 1
ATOM 1269 O O . GLY B 1 82 ? -35.726 -43.523 10.237 1.00 41.09 91 GLY B O 1
ATOM 1270 N N . GLU B 1 83 ? -34.611 -42.657 11.980 1.00 40.31 92 GLU B N 1
ATOM 1271 C CA . GLU B 1 83 ? -35.673 -41.708 12.266 1.00 39.14 92 GLU B CA 1
ATOM 1272 C C . GLU B 1 83 ? -35.154 -40.319 12.547 1.00 38.61 92 GLU B C 1
ATOM 1273 O O . GLU B 1 83 ? -34.435 -40.098 13.515 1.00 38.88 92 GLU B O 1
ATOM 1279 N N . MET B 1 84 ? -35.513 -39.377 11.687 1.00 37.59 93 MET B N 1
ATOM 1280 C CA . MET B 1 84 ? -35.081 -38.008 11.874 1.00 36.79 93 MET B CA 1
ATOM 1281 C C . MET B 1 84 ? -36.276 -37.228 12.394 1.00 34.43 93 MET B C 1
ATOM 1282 O O . MET B 1 84 ? -37.411 -37.453 11.970 1.00 34.62 93 MET B O 1
ATOM 1287 N N . SER B 1 85 ? -36.018 -36.313 13.318 1.00 31.52 94 SER B N 1
ATOM 1288 C CA . SER B 1 85 ? -37.075 -35.522 13.921 1.00 28.96 94 SER B CA 1
ATOM 1289 C C . SER B 1 85 ? -36.967 -34.046 13.580 1.00 27.44 94 SER B C 1
ATOM 1290 O O . SER B 1 85 ? -35.874 -33.514 13.472 1.00 26.44 94 SER B O 1
ATOM 1293 N N . LEU B 1 86 ? -38.103 -33.386 13.384 1.00 25.90 95 LEU B N 1
ATOM 1294 C CA . LEU B 1 86 ? -38.067 -31.955 13.126 1.00 26.06 95 LEU B CA 1
ATOM 1295 C C . LEU B 1 86 ? -39.342 -31.228 13.482 1.00 24.56 95 LEU B C 1
ATOM 1296 O O . LEU B 1 86 ? -40.386 -31.824 13.699 1.00 24.51 95 LEU B O 1
ATOM 1301 N N . GLU B 1 87 ? -39.214 -29.915 13.558 1.00 25.40 96 GLU B N 1
ATOM 1302 C CA . GLU B 1 87 ? -40.297 -29.023 13.902 1.00 27.69 96 GLU B CA 1
ATOM 1303 C C . GLU B 1 87 ? -41.313 -28.909 12.759 1.00 29.63 96 GLU B C 1
ATOM 1304 O O . GLU B 1 87 ? -40.957 -28.581 11.625 1.00 29.33 96 GLU B O 1
ATOM 1310 N N . GLU B 1 88 ? -42.572 -29.196 13.076 1.00 30.23 97 GLU B N 1
ATOM 1311 C CA . GLU B 1 88 ? -43.676 -29.100 12.138 1.00 29.61 97 GLU B CA 1
ATOM 1312 C C . GLU B 1 88 ? -44.658 -28.103 12.751 1.00 29.40 97 GLU B C 1
ATOM 1313 O O . GLU B 1 88 ? -44.956 -28.174 13.942 1.00 30.82 97 GLU B O 1
ATOM 1319 N N . HIS B 1 89 ? -45.165 -27.174 11.950 1.00 27.25 98 HIS B N 1
ATOM 1320 C CA . HIS B 1 89 ? -46.092 -26.182 12.467 1.00 24.14 98 HIS B CA 1
ATOM 1321 C C . HIS B 1 89 ? -47.542 -26.590 12.280 1.00 25.54 98 HIS B C 1
ATOM 1322 O O . HIS B 1 89 ? -47.889 -27.321 11.347 1.00 28.13 98 HIS B O 1
ATOM 1329 N N . SER B 1 90 ? -48.393 -26.126 13.186 1.00 26.25 99 SER B N 1
ATOM 1330 C CA . SER B 1 90 ? -49.803 -26.460 13.126 1.00 26.07 99 SER B CA 1
ATOM 1331 C C . SER B 1 90 ? -50.680 -25.218 13.140 1.00 25.14 99 SER B C 1
ATOM 1332 O O . SER B 1 90 ? -51.853 -25.290 12.797 1.00 25.93 99 SER B O 1
ATOM 1335 N N . GLN B 1 91 ? -50.116 -24.086 13.554 1.00 24.44 100 GLN B N 1
ATOM 1336 C CA . GLN B 1 91 ? -50.859 -22.825 13.612 1.00 25.80 100 GLN B CA 1
ATOM 1337 C C . GLN B 1 91 ? -49.877 -21.712 13.352 1.00 24.51 100 GLN B C 1
ATOM 1338 O O . GLN B 1 91 ? -48.743 -21.768 13.808 1.00 24.30 100 GLN B O 1
ATOM 1344 N N . CYS B 1 92 ? -50.319 -20.688 12.639 1.00 24.26 101 CYS B N 1
ATOM 1345 C CA . CYS B 1 92 ? -49.435 -19.592 12.308 1.00 26.34 101 CYS B CA 1
ATOM 1346 C C . CYS B 1 92 ? -50.163 -18.294 12.523 1.00 28.01 101 CYS B C 1
ATOM 1347 O O . CYS B 1 92 ? -51.390 -18.260 12.579 1.00 29.70 101 CYS B O 1
ATOM 1350 N N . GLU B 1 93 ? -49.411 -17.214 12.628 1.00 28.55 102 GLU B N 1
ATOM 1351 C CA . GLU B 1 93 ? -50.026 -15.928 12.834 1.00 30.44 102 GLU B CA 1
ATOM 1352 C C . GLU B 1 93 ? -49.097 -14.873 12.287 1.00 32.62 102 GLU B C 1
ATOM 1353 O O . GLU B 1 93 ? -47.887 -15.098 12.153 1.00 31.36 102 GLU B O 1
ATOM 1359 N N . CYS B 1 94 ? -49.675 -13.724 11.959 1.00 36.04 103 CYS B N 1
ATOM 1360 C CA . CYS B 1 94 ? -48.908 -12.599 11.455 1.00 40.55 103 CYS B CA 1
ATOM 1361 C C . CYS B 1 94 ? -48.581 -11.711 12.657 1.00 44.89 103 CYS B C 1
ATOM 1362 O O . CYS B 1 94 ? -49.414 -11.527 13.551 1.00 44.90 103 CYS B O 1
ATOM 1365 N N . ARG B 1 95 ? -47.370 -11.169 12.695 1.00 48.81 104 ARG B N 1
ATOM 1366 C CA . ARG B 1 95 ? -46.989 -10.329 13.815 1.00 52.71 104 ARG B CA 1
ATOM 1367 C C . ARG B 1 95 ? -45.676 -9.607 13.578 1.00 55.47 104 ARG B C 1
ATOM 1368 O O . ARG B 1 95 ? -44.799 -10.115 12.879 1.00 55.52 104 ARG B O 1
ATOM 1376 N N . PRO B 1 96 ? -45.514 -8.421 14.193 1.00 57.96 105 PRO B N 1
ATOM 1377 C CA . PRO B 1 96 ? -44.325 -7.564 14.090 1.00 60.36 105 PRO B CA 1
ATOM 1378 C C . PRO B 1 96 ? -42.995 -8.285 14.221 1.00 62.67 105 PRO B C 1
ATOM 1379 O O . PRO B 1 96 ? -42.706 -8.891 15.250 1.00 63.68 105 PRO B O 1
ATOM 1383 N N . LYS B 1 97 ? -42.186 -8.210 13.171 1.00 65.45 106 LYS B N 1
ATOM 1384 C CA . LYS B 1 97 ? -40.891 -8.864 13.188 1.00 68.48 106 LYS B CA 1
ATOM 1385 C C . LYS B 1 97 ? -39.855 -8.059 13.946 1.00 70.77 106 LYS B C 1
ATOM 1386 O O . LYS B 1 97 ? -38.733 -7.872 13.467 1.00 71.37 106 LYS B O 1
ATOM 1387 N N . LYS B 1 98 ? -40.233 -7.580 15.131 1.00 72.33 107 LYS B N 1
ATOM 1388 C CA . LYS B 1 98 ? -39.341 -6.786 15.975 1.00 72.85 107 LYS B CA 1
ATOM 1389 C C . LYS B 1 98 ? -38.266 -7.661 16.627 1.00 73.11 107 LYS B C 1
ATOM 1390 O O . LYS B 1 98 ? -37.065 -7.382 16.412 1.00 72.93 107 LYS B O 1
ATOM 1392 N N . LYS B 1 99 ? -38.638 -8.617 17.344 1.00 73.28 108 LYS B N 1
#

Secondary structure (P-SEA, 3-state):
ccccaaaaaaaacccbbbbbbbbcccccccccccccccbbbbbccccccccccbbbbbcccbbbbbbbbbbcccbbbbbbbbbbbbcbbbbbccc/ccccaaaaaaaacccccbbbbbccccccccccccccccbbbbbccccccccccbbbbbcbbbbbbbbccccccccccbbbbbbbbbcbbbbbccc

B-factor: mean 40.63, std 15.54, range [15.03, 91.5]

Solvent-accessible surface area: 11090 Å² total

Foldseek 3Di:
DDDDPVGVPVVLPWWWDWDKAAQPVVDPPLPQPDKVPRIDIATAIGHADPDPQWGKHAPAKDKDWDFIWGDDPVGIDTDTDIDMHGDTIDIGGHD/DDDDPVRVDVVQDWWWDWDKAAALPRPVPNVDDQKVVRIDIAIAIGHDDPDPQKDKHAPAKDKDWDFIWGDDVVDIDTDTDIDIHGHGIDIGGPD

GO terms:
  GO:0005576 extracellular region (C, TAS)
  GO:0031093 platelet alpha granule lumen (C, TAS)
  GO:0005515 protein binding (F, IPI)
  GO:0038084 vascular endothelial growth factor signaling pathway (P, IDA)
  GO:0001938 positive regulation of endothelial cell proliferation (P, IDA)
  GO:0035470 positive regulation of vascular wound healing (P, IDA)
  GO:0005576 extracellular region (C, IDA)
  GO:0043066 negative regulation of apoptotic process (P, IDA)
  GO:0043524 negative regulation of neuron apoptotic process (P, IDA)
  GO:0010629 negative regulation of gene expression (P, IDA)
  GO:0042056 chemoattractant activity (F, IDA)
  GO:0030949 positive regulation of vascular endothelial growth factor receptor signaling pathway (P, IDA)
  GO:0050930 induction of positive chemotaxis (P, IDA)
  GO:0051897 positive regulation of phosphatidylinositol 3-kinase/protein kinase B signal transduction (P, IDA)
  GO:0060754 positive regulation of mast cell chemotaxis (P, IDA)
  GO:0070374 positive regulation of ERK1 and ERK2 cascade (P, IDA)
  GO:0043183 vascular endothelial growth factor receptor 1 binding (F, IPI)
  GO:0050731 positive regulation of peptidyl-tyrosine phosphorylation (P, IDA)

Sequence (190 aa):
KVVSWIDVYTRATCQPREVVVPLTVELMGTVAKQLVPSCVTVQRCGGCCPDDGLECVPTGQHQVRMQILMIRYPSSQLGEMSLEEHSQCECRPKKKVVSWIDVYTRATCQPREVVVPLTVELMGTVAKQLVPSCVTVQRCGGCCPDDGLECVPTGQHQVRMQILMIRYPSSQLGEMSLEEHSQCECRPKK